Protein AF-A0A9Y2NFL0-F1 (afdb_monomer_lite)

Secondary structure (DSSP, 8-state):
-EEETTTT-TTS-HHHHHHHHHHHHHHHHHHHHHTT--GGGSEEEE-SSEEEEE--TTS-THHIIIIIHHHHHHHHHHHHHHS-GGG---EEEEE-----EE-SS-EE-HHHHHHHHHHH-HHHHHHHHTS-EEEEEEEEHHHHHHTGGG-GGGTGGG-EEEEETTEEEEEEEEEPPPPPP--

Sequence (183 aa):
MVDVEGFGRYSRTNPNKIRIRRGMYRSLERAFIEAGIPWAACRHEDLGDGVLVLVPAHISKALFADLLVPALADELAAHNKVHRPPEQIRLRLALHAGEVSYDDHGAIGSSILHAHRLVDAVELKHALRETDAVLAVAASDWIFDEVVRHSERCFAHTYRPVGTAGGKAWIRLIAAPRRRRAS

InterPro domains:
  IPR029787 Nucleotide cyclase [G3DSA:3.30.70.1230] (1-164)
  IPR029787 Nucleotide cyclase [SSF55073] (2-121)

Structure (mmCIF, N/CA/C/O backbone):
data_AF-A0A9Y2NFL0-F1
#
_entry.id   AF-A0A9Y2NFL0-F1
#
loop_
_atom_site.group_PDB
_atom_site.id
_atom_site.type_symbol
_atom_site.label_atom_id
_atom_site.label_alt_id
_atom_site.label_comp_id
_atom_site.label_asym_id
_atom_site.label_entity_id
_atom_site.label_seq_id
_atom_site.pdbx_PDB_ins_code
_atom_site.Cartn_x
_atom_site.Cartn_y
_atom_site.Cartn_z
_atom_site.occupancy
_atom_site.B_iso_or_equiv
_atom_site.auth_seq_id
_atom_site.auth_comp_id
_atom_site.auth_asym_id
_atom_site.auth_atom_id
_atom_site.pdbx_PDB_model_num
ATOM 1 N N . MET A 1 1 ? 3.393 2.725 -2.533 1.00 97.06 1 MET A N 1
ATOM 2 C CA . MET A 1 1 ? 3.264 3.778 -1.499 1.00 97.06 1 MET A CA 1
ATOM 3 C C . MET A 1 1 ? 2.204 3.369 -0.506 1.00 97.06 1 MET A C 1
ATOM 5 O O . MET A 1 1 ? 1.186 2.845 -0.933 1.00 97.06 1 MET A O 1
ATOM 9 N N . VAL A 1 2 ? 2.422 3.600 0.782 1.00 97.94 2 VAL A N 1
ATOM 10 C CA . VAL A 1 2 ? 1.426 3.342 1.824 1.00 97.94 2 VAL A CA 1
ATOM 11 C C . VAL A 1 2 ? 1.194 4.568 2.678 1.00 97.94 2 VAL A C 1
ATOM 13 O O . VAL A 1 2 ? 2.096 5.384 2.833 1.00 97.94 2 VAL A O 1
ATOM 16 N N . ASP A 1 3 ? 0.004 4.654 3.250 1.00 97.06 3 ASP A N 1
ATOM 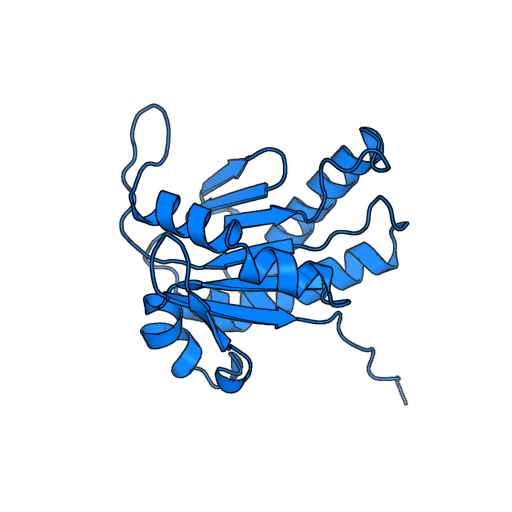17 C CA . ASP A 1 3 ? -0.413 5.716 4.155 1.00 97.06 3 ASP A CA 1
ATOM 18 C C . ASP A 1 3 ? -1.350 5.144 5.237 1.00 97.06 3 ASP A C 1
ATOM 20 O O . ASP A 1 3 ? -2.137 4.221 4.987 1.00 97.06 3 ASP A O 1
ATOM 24 N N . VAL A 1 4 ? -1.248 5.681 6.456 1.00 98.31 4 VAL A N 1
ATOM 25 C CA . VAL A 1 4 ? -2.057 5.269 7.607 1.00 98.31 4 VAL A CA 1
ATOM 26 C C . VAL A 1 4 ? -3.340 6.091 7.703 1.00 98.31 4 VAL A C 1
ATOM 28 O O . VAL A 1 4 ? -3.330 7.304 7.930 1.00 98.31 4 VAL A O 1
ATOM 31 N N . GLU A 1 5 ? -4.486 5.407 7.703 1.00 98.12 5 GLU A N 1
ATOM 32 C CA . GLU A 1 5 ? -5.772 6.064 7.902 1.00 98.12 5 GLU A CA 1
ATOM 33 C C . GLU A 1 5 ? -5.828 6.791 9.257 1.00 98.12 5 GLU A C 1
ATOM 35 O O . GLU A 1 5 ? -5.678 6.204 10.336 1.00 98.12 5 GLU A O 1
ATOM 40 N N . GLY A 1 6 ? -6.099 8.098 9.203 1.00 96.19 6 GLY A N 1
ATOM 41 C CA . GLY A 1 6 ? -6.369 8.912 10.384 1.00 96.19 6 GLY A CA 1
ATOM 42 C C . GLY A 1 6 ? -5.168 9.075 11.314 1.00 96.19 6 GLY A C 1
ATOM 43 O O . GLY A 1 6 ? -5.363 9.231 12.520 1.00 96.19 6 GLY A O 1
ATOM 44 N N . PHE A 1 7 ? -3.933 9.003 10.807 1.00 96.38 7 PHE A N 1
ATOM 45 C CA . PHE A 1 7 ? -2.716 9.162 11.614 1.00 96.38 7 PHE A CA 1
ATOM 46 C C . PHE A 1 7 ? -2.718 10.443 12.466 1.00 96.38 7 PHE A C 1
ATOM 48 O O . PHE A 1 7 ? -2.401 10.409 13.656 1.00 96.38 7 PHE A O 1
ATOM 55 N N . GLY A 1 8 ? -3.166 11.555 11.878 1.00 94.62 8 GLY A N 1
ATOM 56 C CA . GLY A 1 8 ? -3.250 12.866 12.524 1.00 94.62 8 GLY A CA 1
ATOM 57 C C . GLY A 1 8 ? -4.446 13.092 13.460 1.00 94.62 8 GLY A C 1
ATOM 58 O O . GLY A 1 8 ? -4.583 14.199 13.974 1.00 94.62 8 GLY A O 1
ATOM 59 N N . ARG A 1 9 ? -5.323 12.101 13.697 1.00 95.06 9 ARG A N 1
ATOM 60 C CA . ARG A 1 9 ? -6.501 12.273 14.575 1.00 95.06 9 ARG A CA 1
ATOM 61 C C . ARG A 1 9 ? -6.081 12.733 15.976 1.00 95.06 9 ARG A C 1
ATOM 63 O O . ARG A 1 9 ? -5.169 12.160 16.564 1.00 95.06 9 ARG A O 1
ATOM 70 N N . TYR A 1 10 ? -6.813 13.694 16.545 1.00 93.81 10 TYR A N 1
ATOM 71 C CA . TYR A 1 10 ? -6.529 14.250 17.877 1.00 93.81 10 TYR A CA 1
ATOM 72 C C . TYR A 1 10 ? -6.522 13.189 18.994 1.00 93.81 10 TYR A C 1
ATOM 74 O O . TYR A 1 10 ? -5.734 13.269 19.930 1.00 93.81 10 TYR A O 1
ATOM 82 N N . SER A 1 11 ? -7.330 12.131 18.859 1.00 95.69 11 SER A N 1
ATOM 83 C CA . SER A 1 11 ? -7.352 10.991 19.788 1.00 95.69 11 SER A CA 1
ATOM 84 C C . SER A 1 11 ? -6.061 10.155 19.796 1.00 95.69 11 SER A C 1
ATOM 86 O O . SER A 1 11 ? -5.850 9.342 20.700 1.00 95.69 11 SER A O 1
ATOM 88 N N . ARG A 1 12 ? -5.173 10.330 18.808 1.00 97.25 12 ARG A N 1
ATOM 89 C CA . ARG A 1 12 ? -3.871 9.661 18.733 1.00 97.25 12 ARG A CA 1
ATOM 90 C C . ARG A 1 12 ? -2.778 10.567 19.295 1.00 97.25 12 ARG A C 1
ATOM 92 O O . ARG A 1 12 ? -2.268 11.455 18.616 1.00 97.25 12 ARG A O 1
ATOM 99 N N . THR A 1 13 ? -2.376 10.298 20.535 1.00 98.00 13 THR A N 1
ATOM 100 C CA . THR A 1 13 ? -1.236 10.970 21.175 1.00 98.00 13 THR A CA 1
ATOM 101 C C . THR A 1 13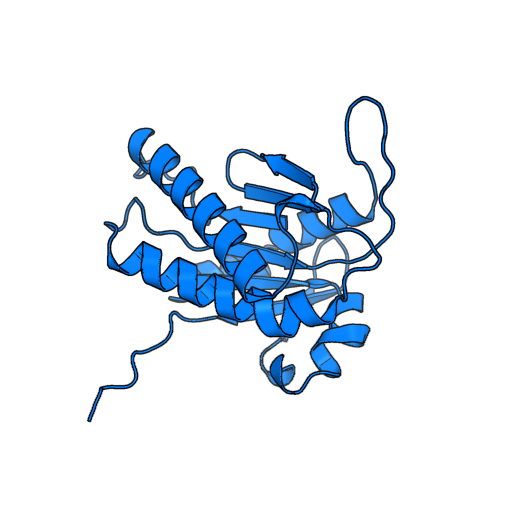 ? 0.094 10.614 20.496 1.00 98.00 13 THR A C 1
ATOM 103 O O . THR A 1 13 ? 0.185 9.632 19.756 1.00 98.00 13 THR A O 1
ATOM 106 N N . ASN A 1 14 ? 1.161 11.371 20.770 1.00 98.00 14 ASN A N 1
ATOM 107 C CA . ASN A 1 14 ? 2.491 11.099 20.205 1.00 98.00 14 ASN A CA 1
ATOM 108 C C . ASN A 1 14 ? 3.007 9.673 20.504 1.00 98.00 14 ASN A C 1
ATOM 110 O O . ASN A 1 14 ? 3.473 9.018 19.571 1.00 98.00 14 ASN A O 1
ATOM 114 N N . PRO A 1 15 ? 2.852 9.113 21.725 1.00 98.31 15 PRO A N 1
ATOM 115 C CA . PRO A 1 15 ? 3.158 7.702 21.968 1.00 98.31 15 PRO A CA 1
ATOM 116 C C . PRO A 1 15 ? 2.374 6.726 21.078 1.00 98.31 15 PRO A C 1
ATOM 118 O O . PRO A 1 15 ? 2.940 5.731 20.622 1.00 98.31 15 PRO A O 1
ATOM 121 N N . ASN A 1 16 ? 1.097 7.011 20.788 1.00 98.25 16 ASN A N 1
ATOM 122 C CA . ASN A 1 16 ? 0.297 6.183 19.880 1.00 98.25 16 ASN A CA 1
ATOM 123 C C . ASN A 1 16 ? 0.851 6.266 18.450 1.00 98.25 16 ASN A C 1
ATOM 125 O O . ASN A 1 16 ? 1.030 5.237 17.807 1.00 98.25 16 ASN A O 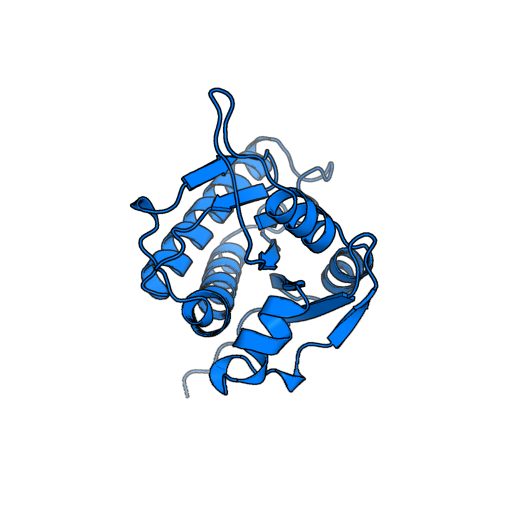1
ATOM 129 N N . LYS A 1 17 ? 1.195 7.471 17.974 1.00 98.25 17 LYS A N 1
ATOM 130 C CA . LYS A 1 17 ? 1.798 7.692 16.647 1.00 98.25 17 LYS A CA 1
ATOM 131 C C . LYS A 1 17 ? 3.131 6.955 16.485 1.00 98.25 17 LYS A C 1
ATOM 133 O O . LYS A 1 17 ? 3.350 6.324 15.456 1.00 98.25 17 LYS A O 1
ATOM 138 N N . ILE A 1 18 ? 3.983 6.953 17.513 1.00 97.75 18 ILE A N 1
ATOM 139 C CA . ILE A 1 18 ? 5.241 6.184 17.519 1.00 97.75 18 ILE A CA 1
ATOM 140 C C . ILE A 1 18 ? 4.965 4.678 17.399 1.00 97.75 18 ILE A C 1
ATOM 142 O O . ILE A 1 18 ? 5.612 3.996 16.603 1.00 97.75 18 ILE A O 1
ATOM 146 N N . ARG A 1 19 ? 3.994 4.147 18.159 1.00 98.31 19 ARG A N 1
ATOM 147 C CA . ARG A 1 19 ? 3.617 2.722 18.090 1.00 98.31 19 ARG A CA 1
ATOM 148 C C . ARG A 1 19 ? 3.011 2.340 16.743 1.00 98.31 19 ARG A C 1
ATOM 150 O O . ARG A 1 19 ? 3.371 1.297 16.210 1.00 98.31 19 ARG A O 1
ATOM 157 N N . ILE A 1 20 ? 2.179 3.205 16.167 1.00 98.44 20 ILE A N 1
ATOM 158 C CA . ILE A 1 20 ? 1.626 3.033 14.820 1.00 98.44 20 ILE A CA 1
ATOM 159 C C . ILE A 1 20 ? 2.741 2.983 13.781 1.00 98.44 20 ILE A C 1
ATOM 161 O O . ILE A 1 20 ? 2.778 2.045 12.995 1.00 98.44 20 ILE A O 1
ATOM 165 N N . ARG A 1 21 ? 3.677 3.942 13.797 1.00 98.00 21 ARG A N 1
ATOM 166 C CA . ARG A 1 21 ? 4.803 3.953 12.851 1.00 98.00 21 ARG A CA 1
ATOM 167 C C . ARG A 1 21 ? 5.628 2.676 12.971 1.00 98.00 21 ARG A C 1
ATOM 169 O O . ARG A 1 21 ? 5.866 2.006 11.974 1.00 98.00 21 ARG A O 1
ATOM 176 N N . ARG A 1 22 ? 5.990 2.276 14.194 1.00 98.12 22 ARG A N 1
ATOM 177 C CA . ARG A 1 22 ? 6.723 1.024 14.434 1.00 98.12 22 ARG A CA 1
ATOM 178 C C . ARG A 1 22 ? 5.960 -0.206 13.930 1.00 98.12 22 ARG A C 1
ATOM 180 O O . ARG A 1 22 ? 6.577 -1.091 13.347 1.00 98.12 22 ARG A O 1
ATOM 187 N N . GLY A 1 23 ? 4.650 -0.266 14.171 1.00 98.38 23 GLY A N 1
ATOM 188 C CA . GLY A 1 23 ? 3.787 -1.343 13.685 1.00 98.38 23 GLY A CA 1
ATOM 189 C C . GLY A 1 23 ? 3.731 -1.381 12.160 1.00 98.38 23 GLY A C 1
ATOM 190 O O . GLY A 1 23 ? 3.973 -2.429 11.581 1.00 98.38 23 GLY A O 1
ATOM 191 N N . MET A 1 24 ? 3.534 -0.230 11.512 1.00 98.44 24 MET A N 1
ATOM 192 C CA . MET A 1 24 ? 3.486 -0.104 10.053 1.00 98.44 24 MET A CA 1
ATOM 193 C C . MET A 1 24 ? 4.770 -0.623 9.397 1.00 98.44 24 MET A C 1
ATOM 195 O O . MET A 1 24 ? 4.690 -1.493 8.536 1.00 98.44 24 MET A O 1
ATOM 199 N N . TYR A 1 25 ? 5.946 -0.140 9.816 1.00 98.50 25 TYR A N 1
ATOM 200 C CA . TYR A 1 25 ? 7.218 -0.603 9.244 1.00 98.50 25 TYR A CA 1
ATOM 201 C C . TYR A 1 25 ? 7.445 -2.098 9.476 1.00 98.50 25 TYR A C 1
ATOM 203 O O . TYR A 1 25 ? 7.868 -2.793 8.559 1.00 98.50 25 TYR A O 1
ATOM 211 N N . ARG A 1 26 ? 7.104 -2.613 10.665 1.00 98.44 26 ARG A N 1
ATOM 212 C CA . ARG A 1 26 ? 7.212 -4.047 10.965 1.00 98.44 26 ARG A CA 1
ATOM 213 C C . ARG A 1 26 ? 6.291 -4.890 10.082 1.00 98.44 26 ARG A C 1
ATOM 215 O O . ARG A 1 26 ? 6.726 -5.924 9.587 1.00 98.44 26 ARG A O 1
ATOM 222 N N . SER A 1 27 ? 5.037 -4.475 9.909 1.00 98.56 27 SER A N 1
ATOM 223 C CA . SER A 1 27 ? 4.071 -5.183 9.065 1.00 98.56 27 SER A CA 1
ATOM 224 C C . SER A 1 27 ? 4.499 -5.170 7.598 1.00 98.56 27 SER A C 1
ATOM 226 O O . SER A 1 27 ? 4.392 -6.195 6.937 1.00 98.56 27 SER A O 1
ATOM 228 N N . LEU A 1 28 ? 5.034 -4.048 7.102 1.00 98.56 28 LEU A N 1
ATOM 229 C CA . LEU A 1 28 ? 5.593 -3.967 5.749 1.00 98.56 28 LEU A CA 1
ATOM 230 C C . LEU A 1 28 ? 6.782 -4.909 5.581 1.00 98.56 28 LEU A C 1
ATOM 232 O O . LEU A 1 28 ? 6.761 -5.744 4.688 1.00 98.56 28 LEU A O 1
ATOM 236 N N . GLU A 1 29 ? 7.787 -4.816 6.450 1.00 98.50 29 GLU A N 1
ATOM 237 C CA . GLU A 1 29 ? 8.994 -5.640 6.360 1.00 98.50 29 GLU A CA 1
ATOM 238 C C . GLU A 1 29 ? 8.659 -7.137 6.363 1.00 98.50 29 GLU A C 1
ATOM 240 O O . GLU A 1 29 ? 9.128 -7.881 5.503 1.00 98.50 29 GLU A O 1
ATOM 245 N N . ARG A 1 30 ? 7.785 -7.577 7.275 1.00 98.56 30 ARG A N 1
ATOM 246 C CA . ARG A 1 30 ? 7.348 -8.978 7.345 1.00 98.56 30 ARG A CA 1
ATOM 247 C C . ARG A 1 30 ? 6.572 -9.418 6.114 1.00 98.56 30 ARG A C 1
ATOM 249 O O . ARG A 1 30 ? 6.874 -10.477 5.578 1.00 98.56 30 ARG A O 1
ATOM 256 N N . ALA A 1 31 ? 5.638 -8.598 5.636 1.00 98.38 31 ALA A N 1
ATOM 257 C CA . ALA A 1 31 ? 4.866 -8.913 4.440 1.00 98.38 31 ALA A CA 1
ATOM 258 C C . ALA A 1 31 ? 5.748 -8.980 3.182 1.00 98.38 31 ALA A C 1
ATOM 260 O O . ALA A 1 31 ? 5.527 -9.828 2.321 1.00 98.38 31 ALA A O 1
ATOM 261 N N . PHE A 1 32 ? 6.772 -8.126 3.077 1.00 98.44 32 PHE A N 1
ATOM 262 C CA . PHE A 1 32 ? 7.763 -8.195 1.999 1.00 98.44 32 PHE A CA 1
ATOM 263 C C . PHE A 1 32 ? 8.573 -9.492 2.069 1.00 98.44 32 PHE A C 1
ATOM 265 O O . PHE A 1 32 ? 8.694 -10.182 1.057 1.00 98.44 32 PHE A O 1
ATOM 272 N N . ILE A 1 33 ? 9.071 -9.853 3.256 1.00 97.94 33 ILE A N 1
ATOM 273 C CA . ILE A 1 33 ? 9.808 -11.105 3.474 1.00 97.94 33 ILE A CA 1
ATOM 274 C C . ILE A 1 33 ? 8.939 -12.319 3.120 1.00 97.94 33 ILE A C 1
ATOM 276 O O . ILE A 1 33 ? 9.394 -13.198 2.391 1.00 97.94 33 ILE A O 1
ATOM 280 N N . GLU A 1 34 ? 7.687 -12.356 3.580 1.00 97.81 34 GLU A N 1
ATOM 281 C CA . GLU A 1 34 ? 6.742 -13.440 3.288 1.00 97.81 34 GLU A CA 1
ATOM 282 C C . GLU A 1 34 ? 6.419 -13.546 1.791 1.00 97.81 34 GLU A C 1
ATOM 284 O O . GLU A 1 34 ? 6.356 -14.644 1.242 1.00 97.81 34 GLU A O 1
ATOM 289 N N . ALA A 1 35 ? 6.299 -12.410 1.101 1.00 97.56 35 ALA A N 1
ATOM 290 C CA . ALA A 1 35 ? 6.102 -12.361 -0.344 1.00 97.56 35 ALA A CA 1
ATOM 291 C C . ALA A 1 35 ? 7.361 -12.715 -1.161 1.00 97.56 35 ALA A C 1
ATOM 293 O O . ALA A 1 35 ? 7.307 -12.710 -2.393 1.00 97.56 35 ALA A O 1
ATOM 294 N N . GLY A 1 36 ? 8.496 -12.990 -0.508 1.00 97.38 36 GLY A N 1
ATOM 295 C CA . GLY A 1 36 ? 9.774 -13.255 -1.171 1.00 97.38 36 GLY A CA 1
ATOM 296 C C . GLY A 1 36 ? 10.395 -12.017 -1.825 1.00 97.38 36 GLY A C 1
ATOM 297 O O . GLY A 1 36 ? 11.231 -12.149 -2.717 1.00 97.38 36 GLY A O 1
ATOM 298 N N . ILE A 1 37 ? 9.990 -10.813 -1.408 1.00 97.94 37 ILE A N 1
ATOM 299 C CA . ILE A 1 37 ? 10.519 -9.542 -1.906 1.00 97.94 37 ILE A CA 1
ATOM 300 C C . ILE A 1 37 ? 11.617 -9.071 -0.939 1.00 97.94 37 ILE A C 1
ATOM 302 O O . ILE A 1 37 ? 11.321 -8.788 0.225 1.00 97.94 37 ILE A O 1
ATOM 306 N N . PRO A 1 38 ? 12.885 -8.948 -1.374 1.00 96.12 38 PRO A N 1
ATOM 307 C CA . PRO A 1 38 ? 13.966 -8.560 -0.473 1.00 96.12 38 PRO A CA 1
ATOM 308 C C . PRO A 1 38 ? 13.800 -7.113 0.018 1.00 96.12 38 PRO A C 1
ATOM 310 O O . PRO A 1 38 ? 14.136 -6.165 -0.693 1.00 96.12 38 PRO A O 1
ATOM 313 N N . TRP A 1 39 ? 13.316 -6.935 1.252 1.00 97.00 39 TRP A N 1
ATOM 314 C CA . TRP A 1 39 ? 13.106 -5.614 1.866 1.00 97.00 39 TRP A CA 1
ATOM 315 C C . TRP A 1 39 ? 14.378 -4.755 1.824 1.00 97.00 39 TRP A C 1
ATOM 317 O O . TRP A 1 39 ? 14.332 -3.601 1.421 1.00 97.00 39 TRP A O 1
ATOM 327 N N . ALA A 1 40 ? 15.542 -5.336 2.125 1.00 96.25 40 ALA A N 1
ATOM 328 C CA . ALA A 1 40 ? 16.825 -4.629 2.100 1.00 96.25 40 ALA A CA 1
ATOM 329 C C . ALA A 1 40 ? 17.283 -4.176 0.697 1.00 96.25 40 ALA A C 1
ATOM 331 O O . ALA A 1 40 ? 18.124 -3.288 0.596 1.00 96.25 40 ALA A O 1
ATOM 332 N N . ALA A 1 41 ? 16.752 -4.769 -0.379 1.00 95.19 41 ALA A N 1
ATOM 333 C CA . ALA A 1 41 ? 17.037 -4.339 -1.752 1.00 95.19 41 ALA A CA 1
ATOM 334 C C . ALA A 1 41 ? 16.107 -3.208 -2.223 1.00 95.19 41 ALA A C 1
ATOM 336 O O . ALA A 1 41 ? 16.290 -2.670 -3.315 1.00 95.19 41 ALA A O 1
ATOM 337 N N . CYS A 1 42 ? 15.093 -2.868 -1.426 1.00 97.00 42 CYS A N 1
ATOM 338 C CA . CYS A 1 42 ? 14.150 -1.800 -1.711 1.00 97.00 42 CYS A CA 1
ATOM 339 C C . CYS A 1 42 ? 14.612 -0.502 -1.037 1.00 97.00 42 CYS A C 1
ATOM 341 O O . CYS A 1 42 ? 15.113 -0.503 0.089 1.00 97.00 42 CYS A O 1
ATOM 343 N N . ARG A 1 43 ? 14.415 0.631 -1.716 1.00 95.44 43 ARG A N 1
ATOM 344 C CA . ARG A 1 43 ? 14.606 1.955 -1.115 1.00 95.44 43 ARG A CA 1
ATOM 345 C C . ARG A 1 43 ? 13.310 2.380 -0.433 1.00 95.44 43 ARG A C 1
ATOM 347 O O . ARG A 1 43 ? 12.234 2.275 -1.020 1.00 95.44 43 ARG A O 1
ATOM 354 N N . HIS A 1 44 ? 13.422 2.891 0.789 1.00 95.19 44 HIS A N 1
ATOM 355 C CA . HIS A 1 44 ? 12.286 3.344 1.587 1.00 95.19 44 HIS A CA 1
ATOM 356 C C . HIS A 1 44 ? 12.438 4.815 1.938 1.00 95.19 44 HIS A C 1
ATOM 358 O O . HIS A 1 44 ? 13.469 5.216 2.471 1.00 95.19 44 HIS A O 1
ATOM 364 N N . GLU A 1 45 ? 11.395 5.596 1.689 1.00 94.94 45 GLU A N 1
ATOM 365 C CA . GLU A 1 45 ? 11.332 6.998 2.084 1.00 94.94 45 GLU A CA 1
ATOM 366 C C . GLU A 1 45 ? 10.184 7.188 3.068 1.00 94.94 45 GLU A C 1
ATOM 368 O O . GLU A 1 45 ? 9.045 6.777 2.826 1.00 94.94 45 GLU A O 1
ATOM 373 N N . ASP A 1 46 ? 10.516 7.763 4.218 1.00 95.12 46 ASP A N 1
ATOM 374 C CA . ASP A 1 46 ? 9.566 8.074 5.274 1.00 95.12 46 ASP A CA 1
ATOM 375 C C . ASP A 1 46 ? 8.775 9.335 4.922 1.00 95.12 46 ASP A C 1
ATOM 377 O O . ASP A 1 46 ? 9.356 10.392 4.686 1.00 95.12 46 ASP A O 1
ATOM 381 N N . LEU A 1 47 ? 7.447 9.224 4.922 1.00 94.44 47 LEU A N 1
ATOM 382 C CA . LEU A 1 47 ? 6.532 10.324 4.612 1.00 94.44 47 LEU A CA 1
ATOM 383 C C . LEU A 1 47 ? 5.805 10.843 5.866 1.00 94.44 47 LEU A C 1
ATOM 385 O O . LEU A 1 47 ? 4.870 11.630 5.770 1.00 94.44 47 LEU A O 1
ATOM 389 N N . GLY A 1 48 ? 6.204 10.396 7.061 1.00 92.62 48 GLY A N 1
ATOM 390 C CA . GLY A 1 48 ? 5.612 10.803 8.337 1.00 92.62 48 GLY A CA 1
ATOM 391 C C . GLY A 1 48 ? 4.416 9.946 8.761 1.00 92.62 48 GLY A C 1
ATOM 392 O O . GLY A 1 48 ? 4.461 9.317 9.821 1.00 92.62 48 GLY A O 1
ATOM 393 N N . ASP A 1 49 ? 3.365 9.860 7.954 1.00 93.50 49 ASP A N 1
ATOM 394 C CA . ASP A 1 49 ? 2.211 8.970 8.179 1.00 93.50 49 ASP A CA 1
ATOM 395 C C . ASP A 1 49 ? 2.130 7.806 7.185 1.00 93.50 49 ASP A C 1
ATOM 397 O O . ASP A 1 49 ? 1.212 6.986 7.246 1.00 93.50 49 ASP A O 1
ATOM 401 N N . GLY A 1 50 ? 3.135 7.698 6.322 1.00 96.94 50 GLY A N 1
ATOM 402 C CA . GLY A 1 50 ? 3.230 6.704 5.272 1.00 96.94 50 GLY A CA 1
ATOM 403 C C . GLY A 1 50 ? 4.670 6.394 4.884 1.00 96.94 50 GLY A C 1
ATOM 404 O O . GLY A 1 50 ? 5.622 6.912 5.473 1.00 96.94 50 GLY A O 1
ATOM 405 N N . VAL A 1 51 ? 4.818 5.529 3.883 1.00 97.88 51 VAL A N 1
ATOM 406 C CA . VAL A 1 51 ? 6.114 5.111 3.335 1.00 97.88 51 VAL A CA 1
ATOM 407 C C . VAL A 1 51 ? 6.020 5.004 1.817 1.00 97.88 51 VAL A C 1
ATOM 409 O O . VAL A 1 51 ? 5.122 4.348 1.272 1.00 97.88 51 VAL A O 1
ATOM 412 N N . LEU A 1 52 ? 6.976 5.603 1.114 1.00 97.75 52 LEU A N 1
ATOM 413 C CA . LEU A 1 52 ? 7.251 5.269 -0.279 1.00 97.75 52 LEU A CA 1
ATOM 414 C C . LEU A 1 52 ? 8.263 4.122 -0.310 1.00 97.75 52 LEU A C 1
ATOM 416 O O . LEU A 1 52 ? 9.330 4.209 0.286 1.00 97.75 52 LEU A O 1
ATOM 420 N N . VAL A 1 53 ? 7.916 3.047 -1.013 1.00 98.00 53 VAL A N 1
ATOM 421 C CA . VAL A 1 53 ? 8.801 1.903 -1.245 1.00 98.00 53 VAL A CA 1
ATOM 422 C C . VAL A 1 53 ? 9.084 1.839 -2.740 1.00 98.00 53 VAL A C 1
ATOM 424 O O . VAL A 1 53 ? 8.149 1.683 -3.528 1.00 98.00 53 VAL A O 1
ATOM 427 N N . LEU A 1 54 ? 10.351 1.991 -3.116 1.00 97.62 54 LEU A N 1
ATOM 428 C CA . LEU A 1 54 ? 10.844 1.882 -4.486 1.00 97.62 54 LEU A CA 1
ATOM 429 C C . LEU A 1 54 ? 11.550 0.540 -4.633 1.00 97.62 54 LEU A C 1
ATOM 431 O O . LEU A 1 54 ? 12.533 0.267 -3.939 1.00 97.62 54 LEU A O 1
ATOM 435 N N . VAL A 1 55 ? 11.030 -0.302 -5.522 1.00 97.25 55 VAL A N 1
ATOM 436 C CA . VAL A 1 55 ? 11.516 -1.673 -5.699 1.00 97.25 55 VAL A CA 1
ATOM 437 C C . VAL A 1 55 ? 12.247 -1.808 -7.033 1.00 97.25 55 VAL A C 1
ATOM 439 O O . VAL A 1 55 ? 11.754 -1.281 -8.034 1.00 97.25 55 VAL A O 1
ATOM 442 N N . PRO A 1 56 ? 13.397 -2.511 -7.085 1.00 95.75 56 PRO A N 1
ATOM 443 C CA . PRO A 1 56 ? 14.120 -2.737 -8.330 1.00 95.75 56 PRO A CA 1
ATOM 444 C C . PRO A 1 56 ? 13.249 -3.354 -9.432 1.00 95.75 56 PRO A C 1
ATOM 446 O O . PRO A 1 56 ? 12.479 -4.284 -9.192 1.00 95.75 56 PRO A O 1
ATOM 449 N N . ALA A 1 57 ? 13.424 -2.878 -10.667 1.00 95.00 57 ALA A N 1
ATOM 450 C CA . ALA A 1 57 ? 12.568 -3.231 -11.804 1.00 95.00 57 ALA A CA 1
ATOM 451 C C . ALA A 1 57 ? 12.565 -4.728 -12.172 1.00 95.00 57 ALA A C 1
ATOM 453 O O . ALA A 1 57 ? 11.606 -5.197 -12.789 1.00 95.00 57 ALA A O 1
ATOM 454 N N . HIS A 1 58 ? 13.614 -5.469 -11.791 1.00 95.62 58 HIS A N 1
ATOM 455 C CA . HIS A 1 58 ? 13.743 -6.908 -12.039 1.00 95.62 58 HIS A CA 1
ATOM 456 C C . HIS A 1 58 ? 12.872 -7.768 -11.108 1.00 95.62 58 HIS A C 1
ATOM 458 O O . HIS A 1 58 ? 12.670 -8.949 -11.386 1.00 95.62 58 HIS A O 1
ATOM 464 N N . ILE A 1 59 ? 12.350 -7.206 -10.012 1.00 97.38 59 ILE A N 1
ATOM 465 C CA . ILE A 1 59 ? 11.419 -7.914 -9.132 1.00 97.38 59 ILE A CA 1
ATOM 466 C C . ILE A 1 59 ? 10.057 -8.005 -9.823 1.00 97.38 59 ILE A C 1
ATOM 468 O O . ILE A 1 59 ? 9.520 -7.010 -10.317 1.00 97.38 59 ILE A O 1
ATOM 472 N N . SER A 1 60 ? 9.483 -9.209 -9.853 1.00 96.56 60 SER A N 1
ATOM 473 C CA . SER A 1 60 ? 8.196 -9.448 -10.506 1.00 96.56 60 SER A CA 1
ATOM 474 C C . SER A 1 60 ? 7.065 -8.672 -9.832 1.00 96.56 60 SER A C 1
ATOM 476 O O . SER A 1 60 ? 6.887 -8.707 -8.614 1.00 96.56 60 SER A O 1
ATOM 478 N N . LYS A 1 61 ? 6.249 -8.010 -10.655 1.00 96.94 61 LYS A N 1
ATOM 479 C CA . LYS A 1 61 ? 5.117 -7.184 -10.215 1.00 96.94 61 LYS A CA 1
ATOM 480 C C . LYS A 1 61 ? 3.988 -8.067 -9.662 1.00 96.94 61 LYS A C 1
ATOM 482 O O . LYS A 1 61 ? 3.253 -7.633 -8.779 1.00 96.94 61 LYS A O 1
ATOM 487 N N . ALA A 1 62 ? 3.914 -9.323 -10.114 1.00 95.62 62 ALA A N 1
ATOM 488 C CA . ALA A 1 62 ? 2.960 -10.314 -9.623 1.00 95.62 62 ALA A CA 1
ATOM 489 C C . ALA A 1 62 ? 3.119 -10.578 -8.118 1.00 95.62 62 ALA A C 1
ATOM 491 O O . ALA A 1 62 ? 2.117 -10.682 -7.423 1.00 95.62 62 ALA A O 1
ATOM 492 N N . LEU A 1 63 ? 4.349 -10.568 -7.578 1.00 97.25 63 LEU A N 1
ATOM 493 C CA . LEU A 1 63 ? 4.591 -10.793 -6.142 1.00 97.25 63 LEU A CA 1
ATOM 494 C C . LEU A 1 63 ? 3.845 -9.783 -5.259 1.00 97.25 63 LEU A C 1
ATOM 496 O O . LEU A 1 63 ? 3.363 -10.128 -4.182 1.00 97.25 63 LEU A O 1
ATOM 500 N N . PHE A 1 64 ? 3.701 -8.543 -5.727 1.00 96.19 64 PHE A N 1
ATOM 501 C CA . PHE A 1 64 ? 3.012 -7.496 -4.981 1.00 96.19 64 PHE A CA 1
ATOM 502 C C . PHE A 1 64 ? 1.509 -7.742 -4.912 1.00 96.19 64 PHE A C 1
ATOM 504 O O . PHE A 1 64 ? 0.901 -7.610 -3.852 1.00 96.19 64 PHE A O 1
ATOM 511 N N . ALA A 1 65 ? 0.907 -8.086 -6.046 1.00 93.00 65 ALA A N 1
ATOM 512 C CA . ALA A 1 65 ? -0.531 -8.278 -6.130 1.00 93.00 65 ALA A CA 1
ATOM 513 C C . ALA A 1 65 ? -0.962 -9.641 -5.548 1.00 93.00 65 ALA A C 1
ATOM 515 O O . ALA A 1 65 ? -1.982 -9.714 -4.864 1.00 93.00 65 ALA A O 1
ATOM 516 N N . ASP A 1 66 ? -0.152 -10.686 -5.749 1.00 93.56 66 ASP A N 1
ATOM 517 C CA . ASP A 1 66 ? -0.455 -12.064 -5.347 1.00 93.56 66 ASP A CA 1
ATOM 518 C C . ASP A 1 66 ? -0.135 -12.365 -3.886 1.00 93.56 66 ASP A C 1
ATOM 520 O O . ASP A 1 66 ? -0.890 -13.089 -3.239 1.00 93.56 66 ASP A O 1
ATOM 524 N N . LEU A 1 67 ? 1.007 -11.879 -3.385 1.00 96.56 67 LEU A N 1
ATOM 525 C CA . LEU A 1 67 ? 1.573 -12.336 -2.111 1.00 96.56 67 LEU A CA 1
ATOM 526 C C . LEU A 1 67 ? 1.689 -11.208 -1.087 1.00 96.56 67 LEU A C 1
ATOM 528 O O . LEU A 1 67 ? 1.267 -11.377 0.053 1.00 96.56 67 LEU A O 1
ATOM 532 N N . LEU A 1 68 ? 2.196 -10.037 -1.484 1.00 97.88 68 LEU A N 1
ATOM 533 C CA . LEU A 1 68 ? 2.391 -8.925 -0.550 1.00 97.88 68 LEU A CA 1
ATOM 534 C C . LEU A 1 68 ? 1.065 -8.402 0.005 1.00 97.88 68 LEU A C 1
ATOM 536 O O . LEU A 1 68 ? 0.951 -8.155 1.200 1.00 97.88 68 LEU A O 1
ATOM 540 N N . VAL A 1 69 ? 0.072 -8.193 -0.861 1.00 97.06 69 VAL A N 1
ATOM 541 C CA . VAL A 1 69 ? -1.235 -7.650 -0.469 1.00 97.06 69 VAL A CA 1
ATOM 542 C C . VAL A 1 69 ? -1.933 -8.502 0.609 1.00 97.06 69 VAL A C 1
ATOM 544 O O . VAL A 1 69 ? -2.326 -7.919 1.625 1.00 97.06 69 VAL A O 1
ATOM 547 N N . PRO A 1 70 ? -2.094 -9.834 0.459 1.00 95.69 70 PRO A N 1
ATOM 548 C CA . PRO A 1 70 ? -2.663 -10.657 1.527 1.00 95.69 70 PRO A CA 1
ATOM 549 C C . PRO A 1 70 ? -1.765 -10.732 2.772 1.00 95.69 70 PRO A C 1
ATOM 551 O O . PRO A 1 70 ? -2.275 -10.517 3.868 1.00 95.69 70 PRO A O 1
ATOM 554 N N . ALA A 1 71 ? -0.447 -10.922 2.625 1.00 97.62 71 ALA A N 1
ATOM 555 C CA . ALA A 1 71 ? 0.478 -10.978 3.767 1.00 97.62 71 ALA A CA 1
ATOM 556 C C . ALA A 1 71 ? 0.446 -9.689 4.611 1.00 97.62 71 ALA A C 1
ATOM 558 O O . ALA A 1 71 ? 0.419 -9.715 5.842 1.00 97.62 71 ALA A O 1
ATOM 559 N N . LEU A 1 72 ? 0.364 -8.526 3.955 1.00 98.38 72 LEU A N 1
ATOM 560 C CA . LEU A 1 72 ? 0.249 -7.241 4.640 1.00 98.38 72 LEU A CA 1
ATOM 561 C C . LEU A 1 72 ? -1.076 -7.115 5.396 1.00 98.38 72 LEU A C 1
ATOM 563 O O . LEU A 1 72 ? -1.091 -6.610 6.518 1.00 98.38 72 LEU A O 1
ATOM 567 N N . ALA A 1 73 ? -2.189 -7.563 4.811 1.00 97.75 73 ALA A N 1
ATOM 568 C CA . ALA A 1 73 ? -3.475 -7.560 5.504 1.00 97.75 73 ALA A CA 1
ATOM 569 C C . ALA A 1 73 ? -3.447 -8.452 6.761 1.00 97.75 73 ALA A C 1
ATOM 571 O O . ALA A 1 73 ? -3.981 -8.053 7.802 1.00 97.75 73 ALA A O 1
ATOM 572 N N . ASP A 1 74 ? -2.776 -9.602 6.688 1.00 97.56 74 ASP A N 1
ATOM 573 C CA . ASP A 1 74 ? -2.613 -10.536 7.804 1.00 97.56 74 ASP A CA 1
ATOM 574 C C . ASP A 1 74 ? -1.755 -9.936 8.929 1.00 97.56 74 ASP A C 1
ATOM 576 O O . ASP A 1 74 ? -2.168 -9.946 10.094 1.00 97.56 74 ASP A O 1
ATOM 580 N N . GLU A 1 75 ? -0.617 -9.318 8.598 1.00 98.44 75 GLU A N 1
ATOM 581 C CA . GLU A 1 75 ? 0.238 -8.629 9.576 1.00 98.44 75 GLU A CA 1
ATOM 582 C C . GLU A 1 75 ? -0.476 -7.442 10.245 1.00 98.44 75 GLU A C 1
ATOM 584 O O . GLU A 1 75 ? -0.347 -7.237 11.457 1.00 98.44 75 GLU A O 1
ATOM 589 N N . LEU A 1 76 ? -1.278 -6.677 9.496 1.00 98.50 76 LEU A N 1
ATOM 590 C CA . LEU A 1 76 ? -2.094 -5.594 10.059 1.00 98.50 76 LEU A CA 1
ATOM 591 C C . LEU A 1 76 ? -3.169 -6.130 11.007 1.00 98.50 76 LEU A C 1
ATOM 593 O O . LEU A 1 76 ? -3.375 -5.579 12.091 1.00 98.50 76 LEU A O 1
ATOM 597 N N . ALA A 1 77 ? -3.845 -7.218 10.633 1.00 97.94 77 ALA A N 1
ATOM 598 C CA . ALA A 1 77 ? -4.837 -7.858 11.487 1.00 97.94 77 ALA A CA 1
ATOM 599 C C . ALA A 1 77 ? -4.205 -8.406 12.779 1.00 97.94 77 ALA A C 1
ATOM 601 O 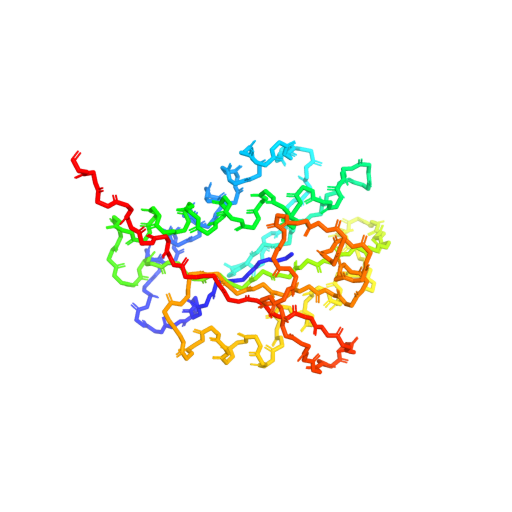O . ALA A 1 77 ? -4.759 -8.221 13.869 1.00 97.94 77 ALA A O 1
ATOM 602 N N . ALA A 1 78 ? -3.026 -9.028 12.680 1.00 97.31 78 ALA A N 1
ATOM 603 C CA . ALA A 1 78 ? -2.269 -9.521 13.825 1.00 97.31 78 ALA A CA 1
ATOM 604 C C . ALA A 1 78 ? -1.836 -8.382 14.761 1.00 97.31 78 ALA A C 1
ATOM 606 O O . ALA A 1 78 ? -2.030 -8.484 15.977 1.00 97.31 78 ALA A O 1
ATOM 607 N N . HIS A 1 79 ? -1.325 -7.274 14.208 1.00 98.12 79 HIS A N 1
ATOM 608 C CA . HIS A 1 79 ? -1.003 -6.068 14.976 1.00 98.12 79 HIS A CA 1
ATOM 609 C C . HIS A 1 79 ? -2.245 -5.528 15.690 1.00 98.12 79 HIS A C 1
ATOM 611 O O . HIS A 1 79 ? -2.224 -5.333 16.905 1.00 98.12 79 HIS A O 1
ATOM 617 N N . ASN A 1 80 ? -3.353 -5.344 14.972 1.00 98.00 80 ASN A N 1
ATOM 618 C CA . ASN A 1 80 ? -4.566 -4.738 15.524 1.00 98.00 80 ASN A CA 1
ATOM 619 C C . ASN A 1 80 ? -5.180 -5.543 16.666 1.00 98.00 80 ASN A C 1
ATOM 621 O O . ASN A 1 80 ? -5.718 -4.962 17.607 1.00 98.00 80 ASN A O 1
ATOM 625 N N . LYS A 1 81 ? -5.065 -6.871 16.616 1.00 96.88 81 LYS A N 1
ATOM 626 C CA . LYS A 1 81 ? -5.608 -7.771 17.636 1.00 96.88 81 LYS A CA 1
ATOM 627 C C . LYS A 1 81 ? -4.999 -7.558 19.024 1.00 96.88 81 LYS A C 1
ATOM 629 O O . LYS A 1 81 ? -5.673 -7.802 20.021 1.00 96.88 81 LYS A O 1
ATOM 634 N N . VAL A 1 82 ? -3.736 -7.141 19.095 1.00 97.19 82 VAL A N 1
ATOM 635 C CA . VAL A 1 82 ? -3.003 -6.971 20.363 1.00 97.19 82 VAL A CA 1
ATOM 636 C C . VAL A 1 82 ? -2.828 -5.505 20.763 1.00 97.19 82 VAL A C 1
ATOM 638 O O . VAL A 1 82 ? -2.224 -5.223 21.795 1.00 97.19 82 VAL A O 1
ATOM 641 N N . HIS A 1 83 ? -3.368 -4.571 19.975 1.00 97.69 83 HIS A N 1
ATOM 642 C CA . HIS A 1 83 ? -3.286 -3.136 20.232 1.00 97.69 83 HIS A CA 1
ATOM 643 C C . HIS A 1 83 ? -4.665 -2.531 20.495 1.00 97.69 83 HIS A C 1
ATOM 645 O O . HIS A 1 83 ? -5.677 -2.894 19.894 1.00 97.69 83 HIS A O 1
ATOM 651 N N . ARG A 1 84 ? -4.691 -1.545 21.394 1.00 97.38 84 ARG A N 1
ATOM 652 C CA . ARG A 1 84 ? -5.885 -0.748 21.700 1.00 97.38 84 ARG A CA 1
ATOM 653 C C . ARG A 1 84 ? -6.292 0.137 20.509 1.00 97.38 84 ARG A C 1
ATOM 655 O O . ARG A 1 84 ? -5.416 0.521 19.734 1.00 97.38 84 ARG A O 1
ATOM 662 N N . PRO A 1 85 ? -7.568 0.557 20.389 1.00 96.75 85 PRO A N 1
ATOM 663 C CA . PRO A 1 85 ? -8.074 1.243 19.193 1.00 96.75 85 PRO A CA 1
ATOM 664 C C . PRO A 1 85 ? -7.246 2.448 18.699 1.00 96.75 85 PRO A C 1
ATOM 666 O O . PRO A 1 85 ? -7.013 2.546 17.495 1.00 96.75 85 PRO A O 1
ATOM 669 N N . PRO A 1 86 ? -6.703 3.335 19.564 1.00 97.44 86 PRO A N 1
ATOM 670 C CA . PRO A 1 86 ? -5.862 4.445 19.103 1.00 97.44 86 PRO A CA 1
ATOM 671 C C . PRO A 1 86 ? -4.545 4.031 18.430 1.00 97.44 86 PRO A C 1
ATOM 673 O O . PRO A 1 86 ? -3.912 4.876 17.807 1.00 97.44 86 PRO A O 1
ATOM 676 N N . GLU A 1 87 ? -4.120 2.776 18.574 1.00 98.06 87 GLU A N 1
ATOM 677 C CA . GLU A 1 87 ? -2.856 2.213 18.072 1.00 98.06 87 GLU A CA 1
ATOM 678 C C . GLU A 1 87 ? -3.063 1.170 16.967 1.00 98.06 87 GLU A C 1
ATOM 680 O O . GLU A 1 87 ? -2.090 0.672 16.397 1.00 98.06 87 GLU A O 1
ATOM 685 N N . GLN A 1 88 ? -4.322 0.846 16.663 1.00 98.12 88 GLN A N 1
ATOM 686 C CA . GLN A 1 88 ? -4.672 0.006 15.528 1.00 98.12 88 GLN A CA 1
ATOM 687 C C . GLN A 1 88 ? -4.396 0.749 14.219 1.00 98.12 88 GLN A C 1
ATOM 689 O O . GLN A 1 88 ? -4.547 1.972 14.121 1.00 98.12 88 GLN A O 1
ATOM 694 N N . ILE A 1 89 ? -3.978 -0.010 13.217 1.00 98.31 89 ILE A N 1
ATOM 695 C CA . ILE A 1 89 ? -3.496 0.441 11.924 1.00 98.31 89 ILE A CA 1
ATOM 696 C C . ILE A 1 89 ? -4.466 -0.045 10.856 1.00 98.31 89 ILE A C 1
ATOM 698 O O . ILE A 1 89 ? -4.807 -1.224 10.780 1.00 98.31 89 ILE A O 1
ATOM 702 N N . ARG A 1 90 ? -4.884 0.881 10.003 1.00 98.44 90 ARG A N 1
ATOM 703 C CA . ARG A 1 90 ? -5.557 0.587 8.743 1.00 98.44 90 ARG A CA 1
ATOM 704 C C . ARG A 1 90 ? -4.791 1.327 7.664 1.00 98.44 90 ARG A C 1
ATOM 706 O O . ARG A 1 90 ? -4.475 2.503 7.865 1.00 98.44 90 ARG A O 1
ATOM 713 N N . LEU A 1 91 ? -4.444 0.642 6.582 1.00 98.62 91 LEU A N 1
ATOM 714 C CA . LEU A 1 91 ? -3.583 1.203 5.544 1.00 98.62 91 LEU A CA 1
ATOM 715 C C . LEU A 1 91 ? -4.340 1.442 4.242 1.00 98.62 91 LEU A C 1
ATOM 717 O O . LEU A 1 91 ? -5.208 0.664 3.843 1.00 98.62 91 LEU A O 1
ATOM 721 N N . ARG A 1 92 ? -3.935 2.503 3.549 1.00 98.69 92 ARG A N 1
ATOM 722 C CA . ARG A 1 92 ? -4.156 2.697 2.117 1.00 98.69 92 ARG A CA 1
ATOM 723 C C . ARG A 1 92 ? -2.843 2.369 1.409 1.00 98.69 92 ARG A C 1
ATOM 725 O O . ARG A 1 92 ? -1.800 2.886 1.795 1.00 98.69 92 ARG A O 1
ATOM 732 N N . LEU A 1 93 ? -2.880 1.502 0.405 1.00 98.62 93 LEU A N 1
ATOM 733 C CA . LEU A 1 93 ? -1.723 1.062 -0.377 1.00 98.62 93 LEU A CA 1
ATOM 734 C C . LEU A 1 93 ? -1.944 1.417 -1.843 1.00 98.62 93 LEU A C 1
ATOM 736 O O . LEU A 1 93 ? -2.912 0.956 -2.426 1.00 98.62 93 LEU A O 1
ATOM 740 N N . ALA A 1 94 ? -1.031 2.162 -2.454 1.00 98.19 94 ALA A N 1
ATOM 741 C CA . ALA A 1 94 ? -0.960 2.340 -3.898 1.00 98.19 94 ALA A CA 1
ATOM 742 C C . ALA A 1 94 ? 0.161 1.492 -4.521 1.00 98.19 94 ALA A C 1
ATOM 744 O O . ALA A 1 94 ? 1.321 1.573 -4.097 1.00 98.19 94 ALA A O 1
ATOM 745 N N . LEU A 1 95 ? -0.197 0.729 -5.554 1.00 98.00 95 LEU A N 1
ATOM 746 C CA . LEU A 1 95 ? 0.654 -0.065 -6.429 1.00 98.00 95 LEU A CA 1
ATOM 747 C C . LEU A 1 95 ? 0.668 0.564 -7.823 1.00 98.00 95 LEU A C 1
ATOM 749 O O . LEU A 1 95 ? -0.369 0.723 -8.472 1.00 98.00 95 LEU A O 1
ATOM 753 N N . HIS A 1 96 ? 1.865 0.902 -8.279 1.00 97.44 96 HIS A N 1
ATOM 754 C CA . HIS A 1 96 ? 2.122 1.439 -9.604 1.00 97.44 96 HIS A CA 1
ATOM 755 C C . HIS A 1 96 ? 3.528 1.023 -10.045 1.00 97.44 96 HIS A C 1
ATOM 757 O O . HIS A 1 96 ? 4.406 0.831 -9.201 1.00 97.44 96 HIS A O 1
ATOM 763 N N . ALA A 1 97 ? 3.730 0.891 -11.352 1.00 96.19 97 ALA A N 1
ATOM 764 C CA . ALA A 1 97 ? 5.027 0.642 -11.960 1.00 96.19 97 ALA A CA 1
ATOM 765 C C . ALA A 1 97 ? 5.249 1.644 -13.093 1.00 96.19 97 ALA A C 1
ATOM 767 O O . ALA A 1 97 ? 4.342 1.910 -13.878 1.00 96.19 97 ALA A O 1
ATOM 768 N N . GLY A 1 98 ? 6.464 2.171 -13.163 1.00 94.88 98 GLY A N 1
ATOM 769 C CA . GLY A 1 98 ? 6.889 3.138 -14.160 1.00 94.88 98 GLY A CA 1
ATOM 770 C C . GLY A 1 98 ? 8.302 3.620 -13.857 1.00 94.88 98 GLY A C 1
ATOM 771 O O . GLY A 1 98 ? 8.890 3.242 -12.840 1.00 94.88 98 GLY A O 1
ATOM 772 N N . GLU A 1 99 ? 8.836 4.456 -14.739 1.00 95.19 99 GLU A N 1
ATOM 773 C CA . GLU A 1 99 ? 10.191 4.989 -14.617 1.00 95.19 99 GLU A CA 1
ATOM 774 C C . GLU A 1 99 ? 10.330 5.931 -13.415 1.00 95.19 99 GLU A C 1
ATOM 776 O O . GLU A 1 99 ? 9.412 6.692 -13.078 1.00 95.19 99 GLU A O 1
ATOM 781 N N . VAL A 1 100 ? 11.498 5.869 -12.778 1.00 94.75 100 VAL A N 1
ATOM 782 C CA . VAL A 1 100 ? 11.906 6.724 -11.660 1.00 94.75 100 VAL A CA 1
ATOM 783 C C . VAL A 1 100 ? 13.346 7.155 -11.903 1.00 94.75 100 VAL A C 1
ATOM 785 O O . VAL A 1 100 ? 14.203 6.332 -12.219 1.00 94.75 100 VAL A O 1
ATOM 788 N N . SER A 1 101 ? 13.610 8.446 -11.748 1.00 93.31 101 SER A N 1
ATOM 789 C CA . SER A 1 101 ? 14.944 9.033 -11.827 1.00 93.31 101 SER A CA 1
ATOM 790 C C . SER A 1 101 ? 15.456 9.371 -10.430 1.00 93.31 101 SER A C 1
ATOM 792 O O . SER A 1 101 ? 14.671 9.506 -9.490 1.00 93.31 101 SER A O 1
ATOM 794 N N . TYR A 1 102 ? 16.773 9.508 -10.299 1.00 92.50 102 TYR A N 1
ATOM 795 C CA . TYR A 1 102 ? 17.425 9.832 -9.035 1.00 92.50 102 TYR A CA 1
ATOM 796 C C . TYR A 1 102 ? 18.328 11.051 -9.196 1.00 92.50 102 TYR A C 1
ATOM 798 O O . TYR A 1 102 ? 19.007 11.182 -10.214 1.00 92.50 102 TYR A O 1
ATOM 806 N N . ASP A 1 103 ? 18.343 11.902 -8.178 1.00 89.94 103 ASP A N 1
ATOM 807 C CA . ASP A 1 103 ? 19.270 13.020 -8.017 1.00 89.94 103 ASP A CA 1
ATOM 808 C C . ASP A 1 103 ? 19.872 13.019 -6.595 1.00 89.94 103 ASP A C 1
ATOM 810 O O . ASP A 1 103 ? 19.657 12.085 -5.812 1.00 89.94 103 ASP A O 1
ATOM 814 N N . ASP A 1 104 ? 20.625 14.067 -6.255 1.00 92.19 104 ASP A N 1
ATOM 815 C CA . ASP A 1 104 ? 21.250 14.238 -4.935 1.00 92.19 104 ASP A CA 1
ATOM 816 C C . ASP A 1 104 ? 20.230 14.404 -3.788 1.00 92.19 104 ASP A C 1
ATOM 818 O O . ASP A 1 104 ? 20.585 14.291 -2.612 1.00 92.19 104 ASP A O 1
ATOM 822 N N . HIS A 1 105 ? 18.959 14.664 -4.104 1.00 86.56 105 HIS A N 1
ATOM 823 C CA . HIS A 1 105 ? 17.877 14.887 -3.144 1.00 86.56 105 HIS A CA 1
ATOM 824 C C . HIS A 1 105 ? 16.947 13.682 -3.000 1.00 86.56 105 HIS A C 1
ATOM 826 O O . HIS A 1 105 ? 16.272 13.545 -1.978 1.00 86.56 105 HIS A O 1
ATOM 832 N N . GLY A 1 106 ? 16.939 12.774 -3.971 1.00 88.62 106 GLY A N 1
ATOM 833 C CA . GLY A 1 106 ? 16.297 11.481 -3.858 1.00 88.62 106 GLY A CA 1
ATOM 834 C C . GLY A 1 106 ? 15.673 10.994 -5.151 1.00 88.62 106 GLY A C 1
ATOM 835 O O . GLY A 1 106 ? 16.281 11.072 -6.211 1.00 88.62 106 GLY A O 1
ATOM 836 N N . ALA A 1 107 ? 14.503 10.370 -5.039 1.00 91.50 107 ALA A N 1
ATOM 837 C CA . ALA A 1 107 ? 13.791 9.834 -6.185 1.00 91.50 107 ALA A CA 1
ATOM 838 C C . ALA A 1 107 ? 12.760 10.838 -6.712 1.00 91.50 107 ALA A C 1
ATOM 840 O O . ALA A 1 107 ? 11.977 11.407 -5.951 1.00 91.50 107 ALA A O 1
ATOM 841 N N . ILE A 1 108 ? 12.708 10.999 -8.030 1.00 91.00 108 ILE A N 1
ATOM 842 C CA . ILE A 1 108 ? 11.744 11.857 -8.717 1.00 91.00 108 ILE A CA 1
ATOM 843 C C . ILE A 1 108 ? 11.148 11.125 -9.918 1.00 91.00 108 ILE A C 1
ATOM 845 O O . ILE A 1 108 ? 11.802 10.331 -10.590 1.00 91.00 108 ILE A O 1
ATOM 849 N N . GLY A 1 109 ? 9.874 11.379 -10.203 1.00 91.38 109 GLY A N 1
ATOM 850 C CA . GLY A 1 109 ? 9.235 10.838 -11.395 1.00 91.38 109 GLY A CA 1
ATOM 851 C C . GLY A 1 109 ? 7.727 11.015 -11.399 1.00 91.38 109 GLY A C 1
ATOM 852 O O . GLY A 1 109 ? 7.074 11.053 -10.351 1.00 91.38 109 GLY A O 1
ATOM 853 N N . SER A 1 110 ? 7.157 11.064 -12.602 1.00 93.50 110 SER A N 1
ATOM 854 C CA . SER A 1 110 ? 5.704 11.055 -12.805 1.00 93.50 110 SER A CA 1
ATOM 855 C C . SER A 1 110 ? 5.050 9.827 -12.161 1.00 93.50 110 SER A C 1
ATOM 857 O O . SER A 1 110 ? 3.958 9.945 -11.611 1.00 93.50 110 SER A O 1
ATOM 859 N N . SER A 1 111 ? 5.749 8.689 -12.134 1.00 94.94 111 SER A N 1
ATOM 860 C CA . SER A 1 111 ? 5.321 7.446 -11.481 1.00 94.94 111 SER A CA 1
ATOM 861 C C . SER A 1 111 ? 5.117 7.609 -9.967 1.00 94.94 111 SER A C 1
ATOM 863 O O . SER A 1 111 ? 4.135 7.112 -9.413 1.00 94.94 111 SER A O 1
ATOM 865 N N . ILE A 1 112 ? 5.995 8.357 -9.284 1.00 95.38 112 ILE A N 1
ATOM 866 C CA . ILE A 1 112 ? 5.871 8.635 -7.840 1.00 95.38 112 ILE A CA 1
ATOM 867 C C . ILE A 1 112 ? 4.680 9.563 -7.585 1.00 95.38 112 ILE A C 1
ATOM 869 O O . ILE A 1 112 ? 3.855 9.291 -6.711 1.00 95.38 112 ILE A O 1
ATOM 873 N N . LEU A 1 113 ? 4.535 10.619 -8.394 1.00 94.50 113 LEU A N 1
ATOM 874 C CA . LEU A 1 113 ? 3.384 11.523 -8.318 1.00 94.50 113 LEU A CA 1
ATOM 875 C C . LEU A 1 113 ? 2.064 10.790 -8.590 1.00 94.50 113 LEU A C 1
ATOM 877 O O . LEU A 1 113 ? 1.058 11.058 -7.933 1.00 94.50 113 LEU A O 1
ATOM 881 N N . HIS A 1 114 ? 2.056 9.844 -9.529 1.00 95.94 114 HIS A N 1
ATOM 882 C CA . HIS A 1 114 ? 0.890 9.017 -9.808 1.00 95.94 114 HIS A CA 1
ATOM 883 C C . HIS A 1 114 ? 0.554 8.114 -8.613 1.00 95.94 114 HIS A C 1
ATOM 885 O O . HIS A 1 114 ? -0.591 8.109 -8.169 1.00 95.94 114 HIS A O 1
ATOM 891 N N . ALA A 1 115 ? 1.541 7.440 -8.010 1.00 96.31 115 ALA A N 1
ATOM 892 C CA . ALA A 1 115 ? 1.334 6.646 -6.795 1.00 96.31 115 ALA A CA 1
ATOM 893 C C . ALA A 1 115 ? 0.779 7.481 -5.623 1.00 96.31 115 ALA A C 1
ATOM 895 O O . ALA A 1 115 ? -0.113 7.014 -4.912 1.00 96.31 115 ALA A O 1
ATOM 896 N N . HIS A 1 116 ? 1.242 8.727 -5.465 1.00 95.19 116 HIS A N 1
ATOM 897 C CA . HIS A 1 116 ? 0.661 9.680 -4.514 1.00 95.19 116 HIS A CA 1
ATOM 898 C C . HIS A 1 116 ? -0.815 9.964 -4.812 1.00 95.19 116 HIS A C 1
ATOM 900 O O . HIS A 1 116 ? -1.652 9.859 -3.921 1.00 95.19 116 HIS A O 1
ATOM 906 N N . ARG A 1 117 ? -1.169 10.272 -6.065 1.00 95.44 117 ARG A N 1
ATOM 907 C CA . ARG A 1 117 ? -2.572 10.524 -6.448 1.00 95.44 117 ARG A CA 1
ATOM 908 C C . ARG A 1 117 ? -3.467 9.309 -6.207 1.00 95.44 117 ARG A C 1
ATOM 910 O O . ARG A 1 117 ? -4.612 9.480 -5.801 1.00 95.44 117 ARG A O 1
ATOM 917 N N . LEU A 1 118 ? -2.953 8.099 -6.428 1.00 97.25 118 LEU A N 1
ATOM 918 C CA . LEU A 1 118 ? -3.685 6.855 -6.180 1.00 97.25 118 LEU A CA 1
ATOM 919 C C . LEU A 1 118 ? -3.976 6.645 -4.693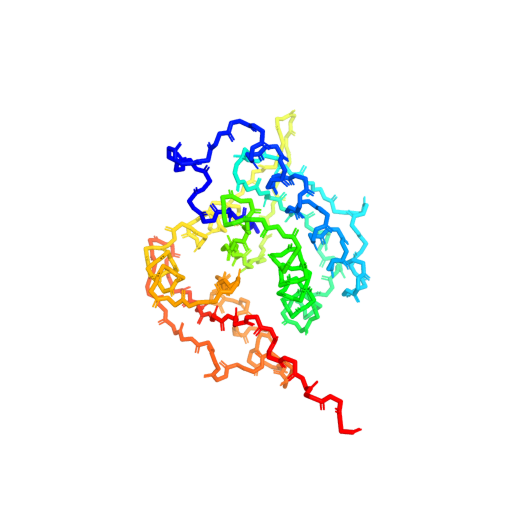 1.00 97.25 118 LEU A C 1
ATOM 921 O O . LEU A 1 118 ? -5.112 6.337 -4.337 1.00 97.25 118 LEU A O 1
ATOM 925 N N . VAL A 1 119 ? -2.974 6.809 -3.820 1.00 96.38 119 VAL A N 1
ATOM 926 C CA . VAL A 1 119 ? -3.180 6.625 -2.373 1.00 96.38 119 VAL A CA 1
ATOM 927 C C . VAL A 1 119 ? -4.052 7.741 -1.783 1.00 96.38 119 VAL A C 1
ATOM 929 O O . VAL A 1 119 ? -4.790 7.512 -0.822 1.00 96.38 119 VAL A O 1
ATOM 932 N N . ASP A 1 120 ? -4.012 8.932 -2.389 1.00 94.75 120 ASP A N 1
ATOM 933 C CA . ASP A 1 120 ? -4.770 10.102 -1.948 1.00 94.75 120 ASP A CA 1
ATOM 934 C C . ASP A 1 120 ? -6.215 10.161 -2.489 1.00 94.75 120 ASP A C 1
ATOM 936 O O . ASP A 1 120 ? -7.012 10.974 -2.010 1.00 94.75 120 ASP A O 1
ATOM 940 N N . ALA A 1 121 ? -6.573 9.277 -3.430 1.00 95.75 121 ALA A N 1
ATOM 941 C CA . ALA A 1 121 ? -7.866 9.257 -4.115 1.00 95.75 121 ALA A CA 1
ATOM 942 C C . ALA A 1 121 ? -9.052 9.229 -3.139 1.00 95.75 121 ALA A C 1
ATOM 944 O O . ALA A 1 121 ? -9.138 8.366 -2.259 1.00 95.75 121 ALA A O 1
ATOM 945 N N . VAL A 1 122 ? -9.996 10.159 -3.315 1.00 95.38 122 VAL A N 1
ATOM 946 C CA . VAL A 1 122 ? -11.143 10.354 -2.412 1.00 95.38 122 VAL A CA 1
ATOM 947 C C . VAL A 1 122 ? -11.954 9.069 -2.272 1.00 95.38 122 VAL A C 1
ATOM 949 O O . VAL A 1 122 ? -12.321 8.693 -1.161 1.00 95.38 122 VAL A O 1
ATOM 952 N N . GLU A 1 123 ? -12.150 8.351 -3.371 1.00 96.12 123 GLU A N 1
ATOM 953 C CA . GLU A 1 123 ? -12.868 7.087 -3.456 1.00 96.12 123 GLU A CA 1
ATOM 954 C C . GLU A 1 123 ? -12.209 6.000 -2.601 1.00 96.12 123 GLU A C 1
ATOM 956 O O . GLU A 1 123 ? -12.907 5.258 -1.910 1.00 96.12 123 GLU A O 1
ATOM 961 N N . LEU A 1 124 ? -10.871 5.929 -2.594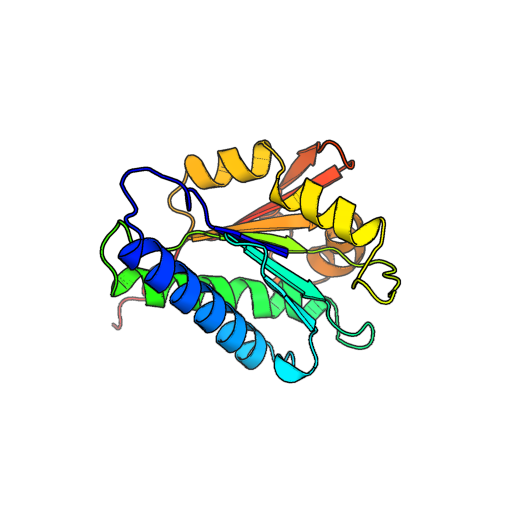 1.00 96.38 124 LEU A N 1
ATOM 962 C CA . LEU A 1 124 ? -10.117 4.991 -1.760 1.00 96.38 124 LEU A CA 1
ATOM 963 C C . LEU A 1 124 ? -10.248 5.360 -0.279 1.00 96.38 124 LEU A C 1
ATOM 965 O O . LEU A 1 124 ? -10.509 4.497 0.563 1.00 96.38 124 LEU A O 1
ATOM 969 N N . LYS A 1 125 ? -10.102 6.653 0.043 1.00 96.25 125 LYS A N 1
ATOM 970 C CA . LYS A 1 125 ? -10.247 7.156 1.417 1.00 96.25 125 LYS A CA 1
ATOM 971 C C . LYS A 1 125 ? -11.651 6.898 1.961 1.00 96.25 125 LYS A C 1
ATOM 973 O O . LYS A 1 125 ? -11.782 6.527 3.123 1.00 96.25 125 LYS A O 1
ATOM 978 N N . HIS A 1 126 ? -12.677 7.110 1.145 1.00 96.56 126 HIS A N 1
ATOM 979 C CA . HIS A 1 126 ? -14.072 6.895 1.511 1.00 96.56 126 HIS A CA 1
ATOM 980 C C . HIS A 1 126 ? -14.366 5.409 1.721 1.00 96.56 126 HIS A C 1
ATOM 982 O O . HIS A 1 126 ? -14.846 5.025 2.782 1.00 96.56 126 HIS A O 1
ATOM 988 N N . ALA A 1 127 ? -13.964 4.565 0.767 1.00 95.81 127 ALA A N 1
ATOM 989 C CA . ALA A 1 127 ? -14.186 3.124 0.824 1.00 95.81 127 ALA A CA 1
ATOM 990 C C . ALA A 1 127 ? -13.575 2.476 2.079 1.00 95.81 127 ALA A C 1
ATOM 992 O O . ALA A 1 127 ? -14.191 1.603 2.691 1.00 95.81 127 ALA A O 1
ATOM 993 N N . LEU A 1 128 ? -12.378 2.911 2.491 1.00 97.56 128 LEU A N 1
ATOM 994 C CA . LEU A 1 128 ? -11.791 2.436 3.743 1.00 97.56 128 LEU A CA 1
ATOM 995 C C . LEU A 1 128 ? -12.591 2.945 4.952 1.00 97.56 128 LEU A C 1
ATOM 997 O O . LEU A 1 128 ? -12.979 2.151 5.801 1.00 97.56 128 LEU A O 1
ATOM 1001 N N . ARG A 1 129 ? -12.922 4.239 5.012 1.00 96.50 129 ARG A N 1
ATOM 1002 C CA . ARG A 1 129 ? -13.653 4.827 6.151 1.00 96.50 129 ARG A CA 1
ATOM 1003 C C . ARG A 1 129 ? -15.010 4.177 6.425 1.00 96.50 129 ARG A C 1
ATOM 1005 O O . ARG A 1 129 ? -15.395 4.098 7.585 1.00 96.50 129 ARG A O 1
ATOM 1012 N N . GLU A 1 130 ? -15.715 3.741 5.387 1.00 96.19 130 GLU A N 1
ATOM 1013 C CA . GLU A 1 130 ? -17.073 3.180 5.478 1.00 96.19 130 GLU A CA 1
ATOM 1014 C C . GLU A 1 130 ? -17.130 1.685 5.802 1.00 96.19 130 GLU A C 1
ATOM 1016 O O . GLU A 1 130 ? -18.213 1.120 5.947 1.00 96.19 130 GLU A O 1
ATOM 1021 N N . THR A 1 131 ? -15.982 1.019 5.892 1.00 95.56 131 THR A N 1
ATOM 1022 C CA . THR A 1 131 ? -15.912 -0.426 6.127 1.00 95.56 131 THR A CA 1
ATOM 1023 C C . THR A 1 131 ? -15.011 -0.747 7.308 1.00 95.56 131 THR A C 1
ATOM 1025 O O . THR A 1 131 ? -14.263 0.108 7.773 1.00 95.56 131 THR A O 1
ATOM 1028 N N . ASP A 1 132 ? -15.013 -2.007 7.743 1.00 93.31 132 ASP A N 1
ATOM 1029 C CA . ASP A 1 132 ? -14.066 -2.537 8.734 1.00 93.31 132 ASP A CA 1
ATOM 1030 C C . ASP A 1 132 ? -12.803 -3.142 8.082 1.00 93.31 132 ASP A C 1
ATOM 1032 O O . ASP A 1 132 ? -12.084 -3.939 8.690 1.00 93.31 132 ASP A O 1
ATOM 1036 N N . ALA A 1 133 ? -12.521 -2.806 6.816 1.00 97.44 133 ALA A N 1
ATOM 1037 C CA . ALA A 1 133 ? -11.338 -3.301 6.115 1.00 97.44 133 ALA A CA 1
ATOM 1038 C C . ALA A 1 133 ? -10.041 -2.836 6.798 1.00 97.44 133 ALA A C 1
ATOM 1040 O O . ALA A 1 133 ? -9.953 -1.696 7.252 1.00 97.44 133 ALA A O 1
ATOM 1041 N N . VAL A 1 134 ? -9.014 -3.686 6.855 1.00 98.00 134 VAL A N 1
ATOM 1042 C CA . VAL A 1 134 ? -7.693 -3.311 7.406 1.00 98.00 134 VAL A CA 1
ATOM 1043 C C . VAL A 1 134 ? -6.773 -2.718 6.343 1.00 98.00 134 VAL A C 1
ATOM 1045 O O . VAL A 1 134 ? -5.873 -1.946 6.671 1.00 98.00 134 VAL A O 1
ATOM 1048 N N . LEU A 1 135 ? -7.021 -3.043 5.075 1.00 98.56 135 LEU A N 1
ATOM 1049 C CA . LEU A 1 135 ? -6.224 -2.596 3.942 1.00 98.56 135 LEU A CA 1
ATOM 1050 C C . LEU A 1 135 ? -7.137 -2.206 2.775 1.00 98.56 135 LEU A C 1
ATOM 1052 O O . LEU A 1 135 ? -8.028 -2.965 2.389 1.00 98.56 135 LEU A O 1
ATOM 1056 N N . ALA A 1 136 ? -6.893 -1.032 2.201 1.00 98.44 136 ALA A N 1
ATOM 1057 C CA . ALA A 1 136 ? -7.480 -0.590 0.942 1.00 98.44 136 ALA A CA 1
ATOM 1058 C C . ALA A 1 136 ? -6.378 -0.438 -0.112 1.00 98.44 136 ALA A C 1
ATOM 1060 O O . ALA A 1 136 ? -5.387 0.250 0.125 1.00 98.44 136 ALA A O 1
ATOM 1061 N N . VAL A 1 137 ? -6.545 -1.071 -1.273 1.00 98.44 137 VAL A N 1
ATOM 1062 C CA . VAL A 1 137 ? -5.530 -1.141 -2.332 1.00 98.44 137 VAL A CA 1
ATOM 1063 C C . VAL A 1 137 ? -5.956 -0.322 -3.549 1.00 98.44 137 VAL A C 1
ATOM 1065 O O . VAL A 1 137 ? -6.925 -0.673 -4.199 1.00 98.44 137 VAL A O 1
ATOM 1068 N N . ALA A 1 138 ? -5.206 0.743 -3.816 1.00 98.25 138 ALA A N 1
ATOM 1069 C CA . ALA A 1 138 ? -4.901 1.477 -5.048 1.00 98.25 138 ALA A CA 1
ATOM 1070 C C . ALA A 1 138 ? -4.093 0.742 -6.127 1.00 98.25 138 ALA A C 1
ATOM 1072 O O . ALA A 1 138 ? -2.879 0.801 -6.031 1.00 98.25 138 ALA A O 1
ATOM 1073 N N . ALA A 1 139 ? -4.654 0.124 -7.166 1.00 98.25 139 ALA A N 1
ATOM 1074 C CA . ALA A 1 139 ? -3.859 -0.281 -8.338 1.00 98.25 139 ALA A CA 1
ATOM 1075 C C . ALA A 1 139 ? -4.010 0.736 -9.482 1.00 98.25 139 ALA A C 1
ATOM 1077 O O . ALA A 1 139 ? -5.129 1.149 -9.794 1.00 98.25 139 ALA A O 1
ATOM 1078 N N . SER A 1 140 ? -2.906 1.137 -10.124 1.00 98.00 140 SER A N 1
ATOM 1079 C CA . SER A 1 140 ? -2.987 1.890 -11.386 1.00 98.00 140 SER A CA 1
ATOM 1080 C C . SER A 1 140 ? -3.633 1.038 -12.482 1.00 98.00 140 SER A C 1
ATOM 1082 O O . SER A 1 140 ? -3.548 -0.189 -12.421 1.00 98.00 140 SER A O 1
ATOM 1084 N N . ASP A 1 141 ? -4.198 1.665 -13.518 1.00 97.00 141 ASP A N 1
ATOM 1085 C CA . ASP A 1 141 ? -4.811 0.941 -14.649 1.00 97.00 141 ASP A CA 1
ATOM 1086 C C . ASP A 1 141 ? -3.847 -0.095 -15.251 1.00 97.00 141 ASP A C 1
ATOM 1088 O O . ASP A 1 141 ? -4.186 -1.266 -15.350 1.00 97.00 141 ASP A O 1
ATOM 1092 N N . TRP A 1 142 ? -2.583 0.293 -15.473 1.00 96.81 142 TRP A N 1
ATOM 1093 C CA . TRP A 1 142 ? -1.539 -0.617 -15.963 1.00 96.81 142 TRP A CA 1
ATOM 1094 C C . TRP A 1 142 ? -1.277 -1.824 -15.047 1.00 96.81 142 TRP A C 1
ATOM 1096 O O . TRP A 1 142 ? -1.155 -2.942 -15.528 1.00 96.81 142 TRP A O 1
ATOM 1106 N N . ILE A 1 143 ? -1.211 -1.640 -13.719 1.00 98.00 143 ILE A N 1
ATOM 1107 C CA . ILE A 1 143 ? -1.016 -2.766 -12.786 1.00 98.00 143 ILE A CA 1
ATOM 1108 C C . ILE A 1 143 ? -2.222 -3.696 -12.845 1.00 98.00 143 ILE A C 1
ATOM 1110 O O . ILE A 1 143 ? -2.072 -4.914 -12.775 1.00 98.00 143 ILE A O 1
ATOM 1114 N N . PHE A 1 144 ? -3.422 -3.134 -12.961 1.00 98.12 144 PHE A N 1
ATOM 1115 C CA . PHE A 1 144 ? -4.610 -3.955 -13.061 1.00 98.12 144 PHE A CA 1
ATOM 1116 C C . PHE A 1 144 ? -4.623 -4.773 -14.355 1.00 98.12 144 PHE A C 1
ATOM 1118 O O . PHE A 1 144 ? -4.785 -5.995 -14.300 1.00 98.12 144 PHE A O 1
ATOM 1125 N N . ASP A 1 145 ? -4.410 -4.104 -15.487 1.00 97.56 145 ASP A N 1
ATOM 1126 C CA . ASP A 1 145 ? -4.510 -4.706 -16.809 1.00 97.56 145 ASP A CA 1
ATOM 1127 C C . ASP A 1 145 ? -3.363 -5.676 -17.109 1.00 97.56 145 ASP A C 1
ATOM 1129 O O . ASP A 1 145 ? -3.609 -6.730 -17.678 1.00 97.56 145 ASP A O 1
ATOM 1133 N N . GLU A 1 146 ? -2.140 -5.400 -16.664 1.00 97.56 146 GLU A N 1
ATOM 1134 C CA . GLU A 1 146 ? -0.982 -6.240 -17.004 1.00 97.56 146 GLU A CA 1
ATOM 1135 C C . GLU A 1 146 ? -0.629 -7.270 -15.923 1.00 97.56 146 GLU A C 1
ATOM 1137 O O . GLU A 1 146 ? 0.131 -8.203 -16.177 1.00 97.56 146 GLU A O 1
ATOM 1142 N N . VAL A 1 147 ? -1.160 -7.129 -14.702 1.00 97.56 147 VAL A N 1
ATOM 1143 C CA . VAL A 1 147 ? -0.792 -7.999 -13.570 1.00 97.56 147 VAL A CA 1
ATOM 1144 C C . VAL A 1 147 ? -2.020 -8.616 -12.912 1.00 97.56 147 VAL A C 1
ATOM 1146 O O . VAL A 1 147 ? -2.172 -9.836 -12.906 1.00 97.56 147 VAL A O 1
ATOM 1149 N N . VAL A 1 148 ? -2.920 -7.794 -12.366 1.00 97.94 148 VAL A N 1
ATOM 1150 C CA . VAL A 1 148 ? -4.017 -8.274 -11.503 1.00 97.94 148 VAL A CA 1
ATOM 1151 C C . VAL A 1 148 ? -4.980 -9.183 -12.264 1.00 97.94 148 VAL A C 1
ATOM 1153 O O . VAL A 1 148 ? -5.320 -10.259 -11.773 1.00 97.94 148 VAL A O 1
ATOM 1156 N N . ARG A 1 149 ? -5.424 -8.784 -13.463 1.00 97.06 149 ARG A N 1
ATOM 1157 C CA . ARG A 1 149 ? -6.412 -9.557 -14.240 1.00 97.06 149 ARG A CA 1
ATOM 1158 C C . ARG A 1 149 ? -5.882 -10.882 -14.788 1.00 97.06 149 ARG A C 1
ATOM 1160 O O . ARG A 1 149 ? -6.681 -11.715 -15.205 1.00 97.06 149 ARG A O 1
ATOM 1167 N N . HIS A 1 150 ? -4.564 -11.068 -14.785 1.00 96.19 150 HIS A N 1
ATOM 1168 C CA . HIS A 1 150 ? -3.895 -12.266 -15.289 1.00 96.19 150 HIS A CA 1
ATOM 1169 C C . HIS A 1 150 ? -3.525 -13.264 -14.184 1.00 96.19 150 HIS A C 1
ATOM 1171 O O . HIS A 1 150 ? -2.999 -14.332 -14.489 1.00 96.19 150 HIS A O 1
ATOM 1177 N N . SER A 1 151 ? -3.824 -12.955 -12.918 1.00 93.31 151 SER A N 1
ATOM 1178 C CA . SER A 1 151 ? -3.575 -13.847 -11.785 1.00 93.31 151 SER A CA 1
ATOM 1179 C C . SER A 1 151 ? -4.868 -14.318 -11.123 1.00 93.31 151 SER A C 1
ATOM 1181 O O . SER A 1 151 ? -5.705 -13.527 -10.681 1.00 93.31 151 SER A O 1
ATOM 1183 N N . GLU A 1 152 ? -4.993 -15.634 -10.951 1.00 88.81 152 GLU A N 1
ATOM 1184 C CA . GLU A 1 152 ? -6.093 -16.246 -10.197 1.00 88.81 152 GLU A CA 1
ATOM 1185 C C . GLU A 1 152 ? -6.024 -15.927 -8.693 1.00 88.81 152 GLU A C 1
ATOM 1187 O O . GLU A 1 152 ? -7.051 -15.892 -8.015 1.00 88.81 152 GLU A O 1
ATOM 1192 N N . ARG A 1 153 ? -4.828 -15.629 -8.163 1.00 90.94 153 ARG A N 1
ATOM 1193 C CA . ARG A 1 153 ? -4.608 -15.294 -6.741 1.00 90.94 153 ARG A CA 1
ATOM 1194 C C . ARG A 1 153 ? -4.999 -13.860 -6.402 1.00 90.94 153 ARG A C 1
ATOM 1196 O O . ARG A 1 153 ? -5.285 -13.543 -5.248 1.00 90.94 153 ARG A O 1
ATOM 1203 N N . CYS A 1 154 ? -5.044 -12.996 -7.410 1.00 90.81 154 CYS A N 1
ATOM 1204 C CA . CYS A 1 154 ? -5.386 -11.590 -7.252 1.00 90.81 154 CYS A CA 1
ATOM 1205 C C . CYS A 1 154 ? -6.882 -11.342 -7.027 1.00 90.81 154 CYS A C 1
ATOM 1207 O O . CYS A 1 154 ? -7.248 -10.259 -6.568 1.00 90.81 154 CYS A O 1
ATOM 1209 N N . PHE A 1 155 ? -7.750 -12.314 -7.338 1.00 92.12 155 PHE A N 1
ATOM 1210 C CA . PHE A 1 155 ? -9.208 -12.153 -7.302 1.00 92.12 155 PHE A CA 1
ATOM 1211 C C . PHE A 1 155 ? -9.654 -10.880 -8.039 1.00 92.12 155 PHE A C 1
ATOM 1213 O O . PHE A 1 155 ? -10.317 -10.021 -7.457 1.00 92.12 155 PHE A O 1
ATOM 1220 N N . ALA A 1 156 ? -9.273 -10.733 -9.312 1.00 95.56 156 ALA A N 1
ATOM 1221 C CA . ALA A 1 156 ? -9.476 -9.504 -10.090 1.00 95.56 156 ALA A CA 1
ATOM 1222 C C . ALA A 1 156 ? -10.921 -8.965 -10.053 1.00 95.56 156 ALA A C 1
ATOM 1224 O O . ALA A 1 156 ? -11.125 -7.758 -9.997 1.00 95.56 156 ALA A O 1
ATOM 1225 N N . HIS A 1 157 ? -11.920 -9.850 -9.972 1.00 95.94 157 HIS A N 1
ATOM 1226 C CA . HIS A 1 157 ? -13.340 -9.499 -9.832 1.00 95.94 157 HIS A CA 1
ATOM 1227 C C . HIS A 1 157 ? -13.689 -8.717 -8.547 1.00 95.94 157 HIS A C 1
ATOM 1229 O O . HIS A 1 157 ? -14.779 -8.164 -8.443 1.00 95.94 157 HIS A O 1
ATOM 1235 N N . THR A 1 158 ? -12.796 -8.688 -7.553 1.00 95.94 158 THR A N 1
ATOM 1236 C CA . THR A 1 158 ? -12.960 -7.925 -6.302 1.00 95.94 158 THR A CA 1
ATOM 1237 C C . THR A 1 158 ? -12.425 -6.496 -6.390 1.00 95.94 158 THR A C 1
ATOM 1239 O O . THR A 1 158 ? -12.632 -5.707 -5.466 1.00 95.94 158 THR A O 1
ATOM 1242 N N . TYR A 1 159 ? -11.746 -6.149 -7.486 1.00 97.69 159 TYR A N 1
ATOM 1243 C CA . TYR A 1 159 ? -11.372 -4.775 -7.783 1.00 97.69 159 TYR A CA 1
ATOM 1244 C C . TYR A 1 159 ? -12.509 -4.078 -8.521 1.00 97.69 159 TYR A C 1
ATOM 1246 O O . TYR A 1 159 ? -13.110 -4.635 -9.438 1.00 97.69 159 TYR A O 1
ATOM 1254 N N . ARG A 1 160 ? -12.762 -2.820 -8.163 1.00 97.31 160 ARG A N 1
ATOM 1255 C CA . ARG A 1 160 ? -13.699 -1.952 -8.883 1.00 97.31 160 ARG A CA 1
ATOM 1256 C C . ARG A 1 160 ? -12.980 -0.732 -9.455 1.00 97.31 160 ARG A C 1
ATOM 1258 O O . ARG A 1 160 ? -12.130 -0.169 -8.760 1.00 97.31 160 ARG A O 1
ATOM 1265 N N . PRO A 1 161 ? -13.312 -0.304 -10.682 1.00 97.56 161 PRO A N 1
ATOM 1266 C CA . PRO A 1 161 ? -12.703 0.875 -11.270 1.00 97.56 161 PRO A CA 1
ATOM 1267 C C . PRO A 1 161 ? -13.208 2.141 -10.571 1.00 97.56 161 PRO A C 1
ATOM 1269 O O . PRO A 1 161 ? -14.367 2.223 -10.156 1.00 97.56 161 PRO A O 1
ATOM 1272 N N . VAL A 1 162 ? -12.336 3.136 -10.455 1.00 95.94 162 VAL A N 1
ATOM 1273 C CA . VAL A 1 162 ? -12.641 4.481 -9.956 1.00 95.94 162 VAL A CA 1
ATOM 1274 C C . VAL A 1 162 ? -11.912 5.527 -10.796 1.00 95.94 162 VAL A C 1
ATOM 1276 O O . VAL A 1 162 ? -10.843 5.263 -11.352 1.00 95.94 162 VAL A O 1
ATOM 1279 N N . GLY A 1 163 ? -12.494 6.722 -10.891 1.00 91.00 163 GLY A N 1
ATOM 1280 C CA . GLY A 1 163 ? -11.797 7.889 -11.419 1.00 91.00 163 GLY A CA 1
ATOM 1281 C C . GLY A 1 163 ? -10.874 8.482 -10.358 1.00 91.00 163 GLY A C 1
ATOM 1282 O O . GLY A 1 163 ? -11.175 8.436 -9.173 1.00 91.00 163 GLY A O 1
ATOM 1283 N N . THR A 1 164 ? -9.743 9.035 -10.776 1.00 85.19 164 THR A N 1
ATOM 1284 C CA . THR A 1 164 ? -8.840 9.809 -9.919 1.00 85.19 164 THR A CA 1
ATOM 1285 C C . THR A 1 164 ? -8.348 11.031 -10.689 1.00 85.19 164 THR A C 1
ATOM 1287 O O . THR A 1 164 ? -8.408 11.066 -11.920 1.00 85.19 164 THR A O 1
ATOM 1290 N N . ALA A 1 165 ? -7.763 12.010 -9.995 1.00 78.00 165 ALA A N 1
ATOM 1291 C CA . ALA A 1 165 ? -7.100 13.145 -10.647 1.00 78.00 165 ALA A CA 1
ATOM 1292 C C . ALA A 1 165 ? -5.947 12.723 -11.589 1.00 78.00 165 ALA A C 1
ATOM 1294 O O . ALA A 1 165 ? -5.498 13.511 -12.416 1.00 78.00 165 ALA A O 1
ATOM 1295 N N . GLY A 1 166 ? -5.436 11.492 -11.452 1.00 74.81 166 GLY A N 1
ATOM 1296 C CA . GLY A 1 166 ? -4.395 10.914 -12.300 1.00 74.81 166 GLY A CA 1
ATOM 1297 C C . GLY A 1 166 ? -4.904 9.973 -13.396 1.00 74.81 166 GLY A C 1
ATOM 1298 O O . GLY A 1 166 ? -4.070 9.341 -14.036 1.00 74.81 166 GLY A O 1
ATOM 1299 N N . GLY A 1 167 ? -6.222 9.853 -13.594 1.00 84.62 167 GLY A N 1
ATOM 1300 C CA . GLY A 1 167 ? -6.840 8.899 -14.518 1.00 84.62 167 GLY A CA 1
ATOM 1301 C C . GLY A 1 167 ? -7.553 7.751 -13.799 1.00 84.62 167 GLY A C 1
ATOM 1302 O O . GLY A 1 167 ? -7.976 7.889 -12.651 1.00 84.62 167 GLY A O 1
ATOM 1303 N N . LYS A 1 168 ? -7.717 6.617 -14.480 1.00 93.19 168 LYS A N 1
ATOM 1304 C CA . LYS A 1 168 ? -8.415 5.438 -13.954 1.00 93.19 168 LYS A CA 1
ATOM 1305 C C . LYS A 1 168 ? -7.537 4.658 -12.972 1.00 93.19 168 LYS A C 1
ATOM 1307 O O . LYS A 1 168 ? -6.346 4.456 -13.202 1.00 93.19 168 LYS A O 1
ATOM 1312 N N . ALA A 1 169 ? -8.149 4.205 -11.886 1.00 96.75 169 ALA A N 1
ATOM 1313 C CA . ALA A 1 169 ? -7.544 3.319 -10.902 1.00 96.75 169 ALA A CA 1
ATOM 1314 C C . ALA A 1 169 ? -8.504 2.182 -10.557 1.00 96.75 169 ALA A C 1
ATOM 1316 O O . ALA A 1 169 ? -9.701 2.256 -10.834 1.00 96.75 169 ALA A O 1
ATOM 1317 N N . TRP A 1 170 ? -7.987 1.150 -9.905 1.00 98.38 170 TRP A N 1
ATOM 1318 C CA . TRP A 1 170 ? -8.760 0.001 -9.458 1.00 98.38 170 TRP A CA 1
ATOM 1319 C C . TRP A 1 170 ? -8.593 -0.169 -7.963 1.00 98.38 170 TRP A C 1
ATOM 1321 O O . TRP A 1 170 ? -7.466 -0.297 -7.482 1.00 98.38 170 TRP A O 1
ATOM 1331 N N . ILE A 1 171 ? -9.708 -0.177 -7.230 1.00 98.06 171 ILE A N 1
ATOM 1332 C CA . ILE A 1 171 ? -9.682 -0.294 -5.774 1.00 98.06 171 ILE A CA 1
ATOM 1333 C C . ILE A 1 171 ? -10.227 -1.623 -5.279 1.00 98.06 171 ILE A C 1
ATOM 1335 O O . ILE A 1 171 ? -11.255 -2.097 -5.762 1.00 98.06 171 ILE A O 1
ATOM 1339 N N . ARG A 1 172 ? -9.562 -2.185 -4.270 1.00 97.75 172 ARG A N 1
ATOM 1340 C CA . ARG A 1 172 ? -9.986 -3.386 -3.541 1.00 97.75 172 ARG A CA 1
ATOM 1341 C C . ARG A 1 172 ? -9.890 -3.146 -2.039 1.00 97.75 172 ARG A C 1
ATOM 1343 O O . ARG A 1 172 ? -8.924 -2.554 -1.564 1.00 97.75 172 ARG A O 1
ATOM 1350 N N . LEU A 1 173 ? -10.876 -3.630 -1.289 1.00 97.75 173 LEU A N 1
ATOM 1351 C CA . LEU A 1 173 ? -10.871 -3.618 0.174 1.00 97.75 173 LEU A CA 1
ATOM 1352 C C . LEU A 1 173 ? -10.605 -5.021 0.709 1.00 97.75 173 LEU A C 1
ATOM 1354 O O . LEU A 1 173 ? -11.155 -5.997 0.198 1.00 97.75 173 LEU A O 1
ATOM 1358 N N . ILE A 1 174 ? -9.786 -5.117 1.753 1.00 96.56 174 ILE A N 1
ATOM 1359 C CA . ILE A 1 174 ? -9.422 -6.385 2.380 1.00 96.56 174 ILE A CA 1
ATOM 1360 C C . ILE A 1 174 ? -9.762 -6.308 3.864 1.00 96.56 174 ILE A C 1
ATOM 1362 O O . ILE A 1 174 ? -9.198 -5.518 4.626 1.00 96.56 174 ILE A O 1
ATOM 1366 N N . ALA A 1 175 ? -10.738 -7.122 4.258 1.00 92.94 175 ALA A N 1
ATOM 1367 C CA . ALA A 1 175 ? -11.112 -7.311 5.651 1.00 92.94 175 ALA A CA 1
ATOM 1368 C C . ALA A 1 175 ? -10.024 -8.079 6.406 1.00 92.94 175 ALA A C 1
ATOM 1370 O O . ALA A 1 175 ? -9.295 -8.874 5.814 1.00 92.94 175 ALA A O 1
ATOM 1371 N N . ALA A 1 176 ? -9.950 -7.879 7.723 1.00 80.56 176 ALA A N 1
ATOM 1372 C CA . ALA A 1 176 ? -9.147 -8.758 8.564 1.00 80.56 176 ALA A CA 1
ATOM 1373 C C . ALA A 1 176 ? -9.603 -10.218 8.358 1.00 80.56 176 ALA A C 1
ATOM 1375 O O . ALA A 1 176 ? -10.817 -10.469 8.333 1.00 80.56 176 ALA A O 1
ATOM 1376 N N . PRO A 1 177 ? -8.681 -11.189 8.246 1.00 70.94 177 PRO A N 1
ATOM 1377 C CA . PRO A 1 177 ? -9.046 -12.592 8.134 1.00 70.94 177 PRO A CA 1
ATOM 1378 C C . PRO A 1 177 ? -9.959 -12.997 9.290 1.00 70.94 177 PRO A C 1
ATOM 1380 O O . PRO A 1 177 ? -9.600 -12.908 10.469 1.00 70.94 177 PRO A O 1
ATOM 1383 N N . ARG A 1 178 ? -11.164 -13.470 8.967 1.00 59.44 178 ARG A N 1
ATOM 1384 C CA . ARG A 1 178 ? -12.007 -14.143 9.955 1.00 59.44 178 ARG A CA 1
ATOM 1385 C C . ARG A 1 178 ? -11.337 -15.473 10.281 1.00 59.44 178 ARG A C 1
ATOM 1387 O O . ARG A 1 178 ? -11.126 -16.283 9.383 1.00 59.44 178 ARG A O 1
ATOM 1394 N N . ARG A 1 179 ? -10.994 -15.706 11.555 1.00 54.91 179 ARG A N 1
ATOM 1395 C CA . ARG A 1 179 ? -10.448 -16.998 12.007 1.00 54.91 179 ARG A CA 1
ATOM 1396 C C . ARG A 1 179 ? -11.294 -18.139 11.431 1.00 54.91 179 ARG A C 1
ATOM 1398 O O . ARG A 1 179 ? -12.494 -18.198 11.701 1.00 54.91 179 ARG A O 1
ATOM 1405 N N . ARG A 1 180 ? -10.661 -19.096 10.746 1.00 48.84 180 ARG A N 1
ATOM 1406 C CA . ARG A 1 180 ? -11.185 -20.466 10.730 1.00 48.84 180 ARG A CA 1
ATOM 1407 C C . ARG A 1 180 ? -11.258 -20.907 12.192 1.00 48.84 180 ARG A C 1
ATOM 1409 O O . ARG A 1 180 ? -10.246 -20.868 12.894 1.00 48.84 180 ARG A O 1
ATOM 1416 N N . ARG A 1 181 ? -12.457 -21.237 12.685 1.00 34.81 181 ARG A N 1
ATOM 1417 C CA . ARG A 1 181 ? -12.576 -21.949 13.963 1.00 34.81 181 ARG A CA 1
ATOM 1418 C C . ARG A 1 181 ? -11.796 -23.250 13.787 1.00 34.81 181 ARG A C 1
ATOM 1420 O O . ARG A 1 181 ? -12.069 -23.979 12.840 1.00 34.81 181 ARG A O 1
ATOM 1427 N N . ALA A 1 182 ? -10.805 -23.486 14.642 1.00 43.50 182 ALA A N 1
ATOM 1428 C CA . ALA A 1 182 ? -10.275 -24.828 14.803 1.00 43.50 182 ALA A CA 1
ATOM 1429 C C . ALA A 1 182 ? -11.449 -25.685 15.293 1.00 43.50 182 ALA A C 1
ATOM 1431 O O . ALA A 1 182 ? -12.034 -25.374 16.333 1.00 43.50 182 ALA A O 1
ATOM 1432 N N . SER A 1 183 ? -11.868 -26.620 14.447 1.00 48.97 183 SER A N 1
ATOM 1433 C CA . SER A 1 183 ? -12.767 -27.724 14.778 1.00 48.97 183 SER A CA 1
ATOM 1434 C C . SER A 1 183 ? -12.038 -28.740 15.636 1.00 48.97 183 SER A C 1
ATOM 1436 O O . SER A 1 183 ? -10.872 -29.020 15.272 1.00 48.97 183 SER A O 1
#

Foldseek 3Di:
DKFWQCLVPPLQDPVLNVLLVVLLVVLQCQLCVQLVHHQVQWDWDDPSRTIDTHGDPPDDLQSCLQRSVVSSLQSLLVQQVPDDPSNRTAMEFADFDDDWDADPVGIDDPRVVLSVQQSVFPVQSVVPVVDQFRYKYKYDPCCLVVHQVPDPSNPSVQWDWDQTPNGIITMHTHHRDDDPPDD

pLDDT: mean 94.22, std 9.39, range [34.81, 98.69]

Radius of gyration: 15.82 Å; chains: 1; bounding box: 38×43×39 Å

Organism: NCBI:txid715475